Protein AF-A0A661MZ41-F1 (afdb_monomer_lite)

Structure (mmCIF, N/CA/C/O backbone):
data_AF-A0A661MZ41-F1
#
_entry.id   AF-A0A661MZ41-F1
#
loop_
_atom_site.group_PDB
_atom_site.id
_atom_site.type_symbol
_atom_site.label_atom_id
_atom_site.label_alt_id
_atom_site.label_comp_id
_atom_site.label_asym_id
_atom_site.label_entity_id
_atom_site.label_seq_id
_atom_site.pdbx_PDB_ins_code
_atom_site.Cartn_x
_atom_site.Cartn_y
_atom_site.Cartn_z
_atom_site.occupancy
_atom_site.B_iso_or_equiv
_atom_site.auth_seq_id
_atom_site.auth_comp_id
_atom_site.auth_asym_id
_atom_site.auth_atom_id
_atom_site.pdbx_PDB_model_num
ATOM 1 N N . MET A 1 1 ? -1.889 -1.817 10.487 1.00 92.62 1 MET A N 1
ATOM 2 C CA . MET A 1 1 ? -1.153 -3.042 10.879 1.00 92.62 1 MET A CA 1
ATOM 3 C C . MET A 1 1 ? 0.110 -2.736 11.683 1.00 92.62 1 MET A C 1
ATOM 5 O O . MET A 1 1 ? 0.164 -3.170 12.818 1.00 92.62 1 MET A O 1
ATOM 9 N N . ALA A 1 2 ? 1.084 -1.965 11.174 1.00 95.81 2 ALA A N 1
ATOM 10 C CA . ALA A 1 2 ? 2.335 -1.679 11.906 1.00 95.81 2 ALA A CA 1
ATOM 11 C C . ALA A 1 2 ? 2.117 -1.073 13.307 1.00 95.81 2 ALA A C 1
ATOM 13 O O . ALA A 1 2 ? 2.641 -1.594 14.283 1.00 95.81 2 ALA A O 1
ATOM 14 N N . ALA A 1 3 ? 1.269 -0.043 13.418 1.00 97.19 3 ALA A N 1
ATOM 15 C CA . ALA A 1 3 ? 0.919 0.554 14.711 1.00 97.19 3 ALA A CA 1
ATOM 16 C C . ALA A 1 3 ? 0.266 -0.452 15.677 1.00 97.19 3 ALA A C 1
ATOM 18 O O . ALA A 1 3 ? 0.559 -0.442 16.866 1.00 97.19 3 ALA A O 1
ATOM 19 N N . ALA A 1 4 ? -0.587 -1.341 15.159 1.00 98.00 4 ALA A N 1
ATOM 20 C CA . ALA A 1 4 ? -1.229 -2.378 15.959 1.00 98.00 4 ALA A CA 1
ATOM 21 C C . ALA A 1 4 ? -0.213 -3.413 16.463 1.00 98.00 4 ALA A C 1
ATOM 23 O O . ALA A 1 4 ? -0.225 -3.748 17.640 1.00 98.00 4 ALA A O 1
ATOM 24 N N . MET A 1 5 ? 0.691 -3.876 15.591 1.00 98.06 5 MET A N 1
ATOM 25 C CA . MET A 1 5 ? 1.778 -4.789 15.959 1.00 98.06 5 MET A CA 1
ATOM 26 C C . MET A 1 5 ? 2.638 -4.182 17.073 1.00 98.06 5 MET A C 1
ATOM 28 O O . MET A 1 5 ? 2.802 -4.806 18.112 1.00 98.06 5 MET A O 1
ATOM 32 N N . ALA A 1 6 ? 3.109 -2.944 16.892 1.00 97.62 6 ALA A N 1
ATOM 33 C CA . ALA A 1 6 ? 3.932 -2.262 17.889 1.00 97.62 6 ALA A CA 1
ATOM 34 C C . ALA A 1 6 ? 3.193 -2.051 19.224 1.00 97.62 6 ALA A C 1
ATOM 36 O O . ALA A 1 6 ? 3.781 -2.216 20.288 1.00 97.62 6 ALA A O 1
ATOM 37 N N . ALA A 1 7 ? 1.898 -1.714 19.188 1.00 98.31 7 ALA A N 1
ATOM 38 C CA . ALA A 1 7 ? 1.089 -1.565 20.397 1.00 98.31 7 ALA A CA 1
ATOM 39 C C . ALA A 1 7 ? 0.914 -2.899 21.144 1.00 98.31 7 ALA A C 1
ATOM 41 O O . ALA A 1 7 ? 1.069 -2.934 22.364 1.00 98.31 7 ALA A O 1
ATOM 42 N N . ALA A 1 8 ? 0.633 -3.987 20.423 1.00 98.56 8 ALA A N 1
ATOM 43 C CA . ALA A 1 8 ? 0.504 -5.320 21.006 1.00 98.56 8 ALA A CA 1
ATOM 44 C C . ALA A 1 8 ? 1.827 -5.808 21.613 1.00 98.56 8 ALA A C 1
ATOM 46 O O . ALA A 1 8 ? 1.840 -6.266 22.751 1.00 98.56 8 ALA A O 1
ATOM 47 N N . GLU A 1 9 ? 2.950 -5.632 20.912 1.00 98.38 9 GLU A N 1
ATOM 48 C CA . GLU A 1 9 ? 4.287 -5.972 21.426 1.00 98.38 9 GLU A CA 1
ATOM 49 C C . GLU A 1 9 ? 4.671 -5.149 22.665 1.00 98.38 9 GLU A C 1
ATOM 51 O O . GLU A 1 9 ? 5.414 -5.624 23.520 1.00 98.38 9 GLU A O 1
ATOM 56 N N . ALA A 1 10 ? 4.112 -3.945 22.809 1.00 98.44 10 ALA A N 1
ATOM 57 C CA . ALA A 1 10 ? 4.231 -3.123 24.010 1.00 98.44 10 ALA A CA 1
ATOM 58 C C . ALA A 1 10 ? 3.233 -3.502 25.131 1.00 98.44 10 ALA A C 1
ATOM 60 O O . ALA A 1 10 ? 3.123 -2.781 26.123 1.00 98.44 10 ALA A O 1
ATOM 61 N N . GLY A 1 11 ? 2.479 -4.597 24.986 1.00 98.25 11 GLY A N 1
ATOM 62 C CA . GLY A 1 11 ? 1.532 -5.097 25.990 1.00 98.25 11 GLY A CA 1
ATOM 63 C C . GLY A 1 11 ? 0.160 -4.415 25.981 1.00 98.25 11 GLY A C 1
ATOM 64 O O . GLY A 1 11 ? -0.624 -4.584 26.917 1.00 98.25 11 GLY A O 1
ATOM 65 N N . VAL A 1 12 ? -0.166 -3.633 24.948 1.00 98.31 12 VAL A N 1
ATOM 66 C CA . VAL A 1 12 ? -1.493 -3.021 24.807 1.00 98.31 12 VAL A CA 1
ATOM 67 C C . VAL A 1 12 ? -2.445 -4.018 24.150 1.00 98.31 12 VAL A C 1
ATOM 69 O O . VAL A 1 12 ? -2.217 -4.441 23.016 1.00 98.31 12 VAL A O 1
ATOM 72 N N . ARG A 1 13 ? -3.568 -4.335 24.810 1.00 98.38 13 ARG A N 1
ATOM 73 C CA . ARG A 1 13 ? -4.650 -5.120 24.190 1.00 98.38 13 ARG A CA 1
ATOM 74 C C . ARG A 1 13 ? -5.130 -4.414 22.921 1.00 98.38 13 ARG A C 1
ATOM 76 O O . ARG A 1 13 ? -5.652 -3.301 22.990 1.00 98.38 13 ARG A O 1
ATOM 83 N N . THR A 1 14 ? -4.944 -5.066 21.778 1.00 98.69 14 THR A N 1
ATOM 84 C CA . THR A 1 14 ? -5.068 -4.433 20.464 1.00 98.69 14 THR A CA 1
ATOM 85 C C . THR A 1 14 ? -5.979 -5.244 19.553 1.00 98.69 14 THR A C 1
ATOM 87 O O . THR A 1 14 ? -5.772 -6.440 19.377 1.00 98.69 14 THR A O 1
ATOM 90 N N . LEU A 1 15 ? -6.944 -4.568 18.928 1.00 98.75 15 LEU A N 1
ATOM 91 C CA . LEU A 1 15 ? -7.827 -5.119 17.901 1.00 98.75 15 LEU A CA 1
ATOM 92 C C . LEU A 1 15 ? -7.671 -4.311 16.607 1.00 98.75 15 LEU A C 1
ATOM 94 O O . LEU A 1 15 ? -7.741 -3.081 16.625 1.00 98.75 15 LEU A O 1
ATOM 98 N N . VAL A 1 16 ? -7.487 -4.998 15.482 1.00 98.75 16 VAL A N 1
ATOM 99 C CA . VAL A 1 16 ? -7.548 -4.413 14.136 1.00 98.75 16 VAL A CA 1
ATOM 100 C C . VAL A 1 16 ? -8.906 -4.720 13.521 1.00 98.75 16 VAL A C 1
ATOM 102 O O . VAL A 1 16 ? -9.304 -5.877 13.463 1.00 98.75 16 VAL A O 1
ATOM 105 N N . VAL A 1 17 ? -9.585 -3.698 13.008 1.00 98.62 17 VAL A N 1
ATOM 106 C CA . VAL A 1 17 ? -10.827 -3.842 12.236 1.00 98.62 17 VAL A CA 1
ATOM 107 C C . VAL A 1 17 ? -10.493 -3.655 10.759 1.00 98.62 17 VAL A C 1
ATOM 109 O O . VAL A 1 17 ? -9.962 -2.610 10.378 1.00 98.62 17 VAL A O 1
ATOM 112 N N . GLU A 1 18 ? -10.759 -4.668 9.939 1.00 98.44 18 GLU A N 1
ATOM 113 C CA . GLU A 1 18 ? -10.451 -4.674 8.509 1.00 98.44 18 GLU A CA 1
ATOM 114 C C . GLU A 1 18 ? -11.701 -4.997 7.691 1.00 98.44 18 GLU A C 1
ATOM 116 O O . GLU A 1 18 ? -12.314 -6.055 7.839 1.00 98.44 18 GLU A O 1
ATOM 121 N N . GLY A 1 19 ? -12.042 -4.093 6.772 1.00 97.12 19 GLY A N 1
ATOM 122 C CA . GLY A 1 19 ? -13.208 -4.249 5.911 1.00 97.12 19 GLY A CA 1
ATOM 123 C C . GLY A 1 19 ? -13.072 -5.400 4.922 1.00 97.12 19 GLY A C 1
ATOM 124 O O . GLY A 1 19 ? -14.080 -5.919 4.465 1.00 97.12 19 GLY A O 1
ATOM 125 N N . GLY A 1 20 ? -11.858 -5.795 4.554 1.00 97.31 20 GLY A N 1
ATOM 126 C CA . GLY A 1 20 ? -11.588 -6.883 3.627 1.00 97.31 20 GLY A CA 1
ATOM 127 C C . GLY A 1 20 ? -11.367 -8.254 4.248 1.00 97.31 20 GLY A C 1
ATOM 128 O O . GLY A 1 20 ? -11.372 -8.444 5.461 1.00 97.31 20 GLY A O 1
ATOM 129 N N . GLU A 1 21 ? -11.158 -9.219 3.359 1.00 97.00 21 GLU A N 1
ATOM 130 C CA . GLU A 1 21 ? -10.976 -10.626 3.699 1.00 97.00 21 GLU A CA 1
ATOM 131 C C . GLU A 1 21 ? -9.571 -10.918 4.248 1.00 97.00 21 GLU A C 1
ATOM 133 O O . GLU A 1 21 ? -8.589 -10.237 3.930 1.00 97.00 21 GLU A O 1
ATOM 138 N N . TYR A 1 22 ? -9.471 -11.978 5.049 1.00 97.25 22 TYR A N 1
ATOM 139 C CA . TYR A 1 22 ? -8.210 -12.644 5.352 1.00 97.25 22 TYR A CA 1
ATOM 140 C C . TYR A 1 22 ? -7.878 -13.589 4.189 1.00 97.25 22 TYR A C 1
ATOM 142 O O . TYR A 1 22 ? -8.531 -14.616 4.028 1.00 97.25 22 TYR A O 1
ATOM 150 N N . LEU A 1 23 ? -6.895 -13.228 3.361 1.00 96.75 23 LEU A N 1
ATOM 151 C CA . LEU A 1 23 ? -6.514 -13.994 2.169 1.00 96.75 23 LEU A CA 1
ATOM 152 C C . LEU A 1 23 ? -5.080 -14.501 2.301 1.00 96.75 23 LEU A C 1
ATOM 154 O O . LEU A 1 23 ? -4.144 -13.727 2.507 1.00 96.75 23 LEU A O 1
ATOM 158 N N . THR A 1 24 ? -4.908 -15.807 2.144 1.00 96.56 24 THR A N 1
ATOM 159 C CA . THR A 1 24 ? -3.612 -16.485 2.149 1.00 96.56 24 THR A CA 1
ATOM 160 C C . THR A 1 24 ? -3.086 -16.668 0.723 1.00 96.56 24 THR A C 1
ATOM 162 O O . THR A 1 24 ? -3.841 -16.541 -0.243 1.00 96.56 24 THR A O 1
ATOM 165 N N . PRO A 1 25 ? -1.806 -17.042 0.539 1.00 95.88 25 PRO A N 1
ATOM 166 C CA . PRO A 1 25 ? -1.271 -17.347 -0.789 1.00 95.88 25 PRO A CA 1
ATOM 167 C C . PRO A 1 25 ? -2.073 -18.405 -1.570 1.00 95.88 25 PRO A C 1
ATOM 169 O O . PRO A 1 25 ? -2.114 -18.352 -2.797 1.00 95.88 25 PRO A O 1
ATOM 172 N N . LYS A 1 26 ? -2.752 -19.338 -0.884 1.00 96.62 26 LYS A N 1
ATOM 173 C CA . LYS A 1 26 ? -3.581 -20.373 -1.527 1.00 96.62 26 LYS A CA 1
ATOM 174 C C . LYS A 1 26 ? -4.807 -19.787 -2.230 1.00 96.62 26 LYS A C 1
ATOM 176 O O . LYS A 1 26 ? -5.212 -20.325 -3.261 1.00 96.62 26 LYS A O 1
ATOM 181 N N . ASP A 1 27 ? -5.328 -18.679 -1.706 1.00 96.31 27 ASP A N 1
ATOM 182 C CA . ASP A 1 27 ? -6.514 -17.979 -2.207 1.00 96.31 27 ASP A CA 1
ATOM 183 C C . ASP A 1 27 ? -6.205 -17.089 -3.419 1.00 96.31 27 ASP A C 1
ATOM 185 O O . ASP A 1 27 ? -7.116 -16.696 -4.146 1.00 96.31 27 ASP A O 1
ATOM 189 N N . MET A 1 28 ? -4.923 -16.786 -3.655 1.00 96.06 28 MET A N 1
ATOM 190 C CA . MET A 1 28 ? -4.468 -15.991 -4.794 1.00 96.06 28 MET A CA 1
ATOM 191 C C . MET A 1 28 ? -4.479 -16.871 -6.049 1.00 96.06 28 MET A C 1
ATOM 193 O O . MET A 1 28 ? -3.589 -17.706 -6.247 1.00 96.06 28 MET A O 1
ATOM 197 N N . SER A 1 29 ? -5.506 -16.718 -6.883 1.00 95.50 29 SER A N 1
ATOM 198 C CA . SER A 1 29 ? -5.733 -17.571 -8.059 1.00 95.50 29 SER A CA 1
ATOM 199 C C . SER A 1 29 ? -4.986 -17.126 -9.314 1.00 95.50 29 SER A C 1
ATOM 201 O O . SER A 1 29 ? -4.991 -17.857 -10.299 1.00 95.50 29 SER A O 1
ATOM 203 N N . GLN A 1 30 ? -4.352 -15.947 -9.280 1.00 93.19 30 GLN A N 1
ATOM 204 C CA . GLN A 1 30 ? -3.754 -15.289 -10.449 1.00 93.19 30 GLN A CA 1
ATOM 205 C C . GLN A 1 30 ? -4.759 -14.990 -11.578 1.00 93.19 30 GLN A C 1
ATOM 207 O O . GLN A 1 30 ? -4.349 -14.807 -12.715 1.00 93.19 30 GLN A O 1
ATOM 212 N N . ARG A 1 31 ? -6.060 -14.924 -11.261 1.00 93.38 31 ARG A N 1
ATOM 213 C CA . ARG A 1 31 ? -7.133 -14.548 -12.191 1.00 93.38 31 ARG A CA 1
ATOM 214 C C . ARG A 1 31 ? -7.706 -13.185 -11.819 1.00 93.38 31 ARG A C 1
ATOM 216 O O . ARG A 1 31 ? -8.302 -13.041 -10.749 1.00 93.38 31 ARG A O 1
ATOM 223 N N . GLU A 1 32 ? -7.511 -12.189 -12.672 1.00 93.00 32 GLU A N 1
ATOM 224 C CA . GLU A 1 32 ? -7.920 -10.795 -12.475 1.00 93.00 32 GLU A CA 1
ATOM 225 C C . GLU A 1 32 ? -9.395 -10.656 -12.068 1.00 93.00 32 GLU A C 1
ATOM 227 O O . GLU A 1 32 ? -9.715 -10.020 -11.064 1.00 93.00 32 GLU A O 1
ATOM 232 N N . GLU A 1 33 ? -10.294 -11.321 -12.787 1.00 93.00 33 GLU A N 1
ATOM 233 C CA . GLU A 1 33 ? -11.741 -11.320 -12.573 1.00 93.00 33 GLU A CA 1
ATOM 234 C C . GLU A 1 33 ? -12.161 -11.918 -11.223 1.00 93.00 33 GLU A C 1
ATOM 236 O O . GLU A 1 33 ? -13.226 -11.595 -10.701 1.00 93.00 33 GLU A O 1
ATOM 241 N N . GLN A 1 34 ? -11.323 -12.769 -10.628 1.00 94.38 34 GLN A N 1
ATOM 242 C CA . GLN A 1 34 ? -11.561 -13.326 -9.295 1.00 94.38 34 GLN A CA 1
ATOM 243 C C . GLN A 1 34 ? -10.914 -12.485 -8.197 1.00 94.38 34 GLN A C 1
ATOM 245 O O . GLN A 1 34 ? -11.447 -12.387 -7.089 1.00 94.38 34 GLN A O 1
ATOM 250 N N . MET A 1 35 ? -9.745 -11.911 -8.483 1.00 95.62 35 MET A N 1
ATOM 251 C CA . MET A 1 35 ? -8.902 -11.279 -7.477 1.00 95.62 35 MET A CA 1
ATOM 252 C C . MET A 1 35 ? -9.172 -9.786 -7.317 1.00 95.62 35 MET A C 1
ATOM 254 O O . MET A 1 35 ? -9.115 -9.303 -6.187 1.00 95.62 35 MET A O 1
ATOM 258 N N . PHE A 1 36 ? -9.525 -9.052 -8.377 1.00 94.69 36 PHE A N 1
ATOM 259 C CA . PHE A 1 36 ? -9.866 -7.632 -8.255 1.00 94.69 36 PHE A CA 1
ATOM 260 C C . PHE A 1 36 ? -11.050 -7.383 -7.309 1.00 94.69 36 PHE A C 1
ATOM 262 O O . PHE A 1 36 ? -10.888 -6.561 -6.403 1.00 94.69 36 PHE A O 1
ATOM 269 N N . PRO A 1 37 ? -12.184 -8.117 -7.386 1.00 94.12 37 PRO A N 1
ATOM 270 C CA . PRO A 1 37 ? -13.288 -7.943 -6.437 1.00 94.12 37 PRO A CA 1
ATOM 271 C C . PRO A 1 37 ? -12.902 -8.197 -4.975 1.00 94.12 37 PRO A C 1
ATOM 273 O O . PRO A 1 37 ? -13.508 -7.618 -4.072 1.00 94.12 37 PRO A O 1
ATOM 276 N N . LYS A 1 38 ? -11.907 -9.062 -4.735 1.00 95.88 38 LYS A N 1
ATOM 277 C CA . LYS A 1 38 ? -11.429 -9.430 -3.395 1.00 95.88 38 LYS A CA 1
ATOM 278 C C . LYS A 1 38 ? -10.421 -8.428 -2.835 1.00 95.88 38 LYS A C 1
ATOM 280 O O . LYS A 1 38 ? -10.541 -8.037 -1.676 1.00 95.88 38 LYS A O 1
ATOM 285 N N . LEU A 1 39 ? -9.445 -8.028 -3.655 1.00 96.12 39 LEU A N 1
ATOM 286 C CA . LEU A 1 39 ? -8.261 -7.272 -3.239 1.00 96.12 39 LEU A CA 1
ATOM 287 C C . LEU A 1 39 ? -8.397 -5.761 -3.372 1.00 96.12 39 LEU A C 1
ATOM 289 O O . LEU A 1 39 ? -7.622 -5.052 -2.734 1.00 96.12 39 LEU A O 1
ATOM 293 N N . LEU A 1 40 ? -9.314 -5.258 -4.199 1.00 95.56 40 LEU A N 1
ATOM 294 C CA . LEU A 1 40 ? -9.448 -3.831 -4.480 1.00 95.56 40 LEU A CA 1
ATOM 295 C C . LEU A 1 40 ? -10.778 -3.284 -3.959 1.00 95.56 40 LEU A C 1
ATOM 297 O O . LEU A 1 40 ? -11.818 -3.943 -4.014 1.00 95.56 40 LEU A O 1
ATOM 301 N N . GLN A 1 41 ? -10.750 -2.042 -3.476 1.00 94.56 41 GLN A N 1
ATOM 302 C CA . GLN A 1 41 ? -11.969 -1.283 -3.208 1.00 94.56 41 GLN A CA 1
ATOM 303 C C . GLN A 1 41 ? -12.787 -1.151 -4.495 1.00 94.56 41 GLN A C 1
ATOM 305 O O . GLN A 1 41 ? -12.231 -0.901 -5.567 1.00 94.56 41 GLN A O 1
ATOM 310 N N . ASP A 1 42 ? -14.101 -1.351 -4.380 1.00 93.19 42 ASP A N 1
ATOM 311 C CA . ASP A 1 42 ? -15.055 -1.341 -5.498 1.00 93.19 42 ASP A CA 1
ATOM 312 C C . ASP A 1 42 ? -14.634 -2.264 -6.661 1.00 93.19 42 ASP A C 1
ATOM 314 O O . ASP A 1 42 ? -14.875 -1.976 -7.826 1.00 93.19 42 ASP A O 1
ATOM 318 N N . GLY A 1 43 ? -13.914 -3.353 -6.366 1.00 92.69 43 GLY A N 1
ATOM 319 C CA . GLY A 1 43 ? -13.398 -4.267 -7.389 1.00 92.69 43 GLY A CA 1
ATOM 320 C C . GLY A 1 43 ? -12.441 -3.621 -8.396 1.00 92.69 43 GLY A C 1
ATOM 321 O O . GLY A 1 43 ? -12.284 -4.136 -9.498 1.00 92.69 43 GLY A O 1
ATOM 322 N N . GLY A 1 44 ? -11.814 -2.494 -8.041 1.00 92.19 44 GLY A N 1
ATOM 323 C CA . GLY A 1 44 ? -10.912 -1.744 -8.920 1.00 92.19 44 GLY A CA 1
ATOM 324 C C . GLY A 1 44 ? -11.598 -0.672 -9.773 1.00 92.19 44 GLY A C 1
ATOM 325 O O . GLY A 1 44 ? -10.935 -0.042 -10.599 1.00 92.19 44 GLY A O 1
ATOM 326 N N . SER A 1 45 ? -12.898 -0.423 -9.574 1.00 92.75 45 SER A N 1
ATOM 327 C CA . SER A 1 45 ? -13.650 0.598 -10.317 1.00 92.75 45 SER A CA 1
ATOM 328 C C . SER A 1 45 ? -13.682 1.972 -9.642 1.00 92.75 45 SER A C 1
ATOM 330 O O . SER A 1 45 ? -14.364 2.871 -10.129 1.00 92.75 45 SER A O 1
ATOM 332 N N . ARG A 1 46 ? -12.988 2.155 -8.514 1.00 93.44 46 ARG A N 1
ATOM 333 C CA . ARG A 1 46 ? -12.987 3.426 -7.784 1.00 93.44 46 ARG A CA 1
ATOM 334 C C . ARG A 1 46 ? -12.302 4.529 -8.589 1.00 93.44 46 ARG A C 1
ATOM 336 O O . ARG A 1 46 ? -11.172 4.357 -9.048 1.00 93.44 46 ARG A O 1
ATOM 343 N N . THR A 1 47 ? -12.945 5.689 -8.689 1.00 94.94 47 THR A N 1
ATOM 344 C CA . THR A 1 47 ? -12.419 6.862 -9.402 1.00 94.94 47 THR A CA 1
ATOM 345 C C . THR A 1 47 ? -12.640 8.160 -8.624 1.00 94.94 47 THR A C 1
ATOM 347 O O . THR A 1 47 ? -13.357 8.185 -7.623 1.00 94.94 47 THR A O 1
ATOM 350 N N . SER A 1 48 ? -12.052 9.257 -9.107 1.00 93.56 48 SER A N 1
ATOM 351 C CA . SER A 1 48 ? -12.539 10.611 -8.829 1.00 93.56 48 SER A CA 1
ATOM 352 C C . SER A 1 48 ? -13.989 10.786 -9.311 1.00 93.56 48 SER A C 1
ATOM 354 O O . SER A 1 48 ? -14.483 10.001 -10.126 1.00 93.56 48 SER A O 1
ATOM 356 N N . ALA A 1 49 ? -14.684 11.807 -8.799 1.00 92.81 49 ALA A N 1
ATOM 357 C CA . ALA A 1 49 ? -16.098 12.053 -9.108 1.00 92.81 49 ALA A CA 1
ATOM 358 C C . ALA A 1 49 ? -16.354 12.299 -10.609 1.00 92.81 49 ALA A C 1
ATOM 360 O O . ALA A 1 49 ? -17.344 11.823 -11.156 1.00 92.81 49 ALA A O 1
ATOM 361 N N . ASP A 1 50 ? -15.425 12.980 -11.279 1.00 95.50 50 ASP A N 1
ATOM 362 C CA . ASP A 1 50 ? -15.412 13.227 -12.728 1.00 95.50 50 ASP A CA 1
ATOM 363 C C . ASP A 1 50 ? -14.863 12.047 -13.553 1.00 95.50 50 ASP A C 1
ATOM 365 O O . ASP A 1 50 ? -14.809 12.118 -14.778 1.00 95.50 50 ASP A O 1
ATOM 369 N N . ARG A 1 51 ? -14.458 10.955 -12.889 1.00 93.62 51 ARG A N 1
ATOM 370 C CA . ARG A 1 51 ? -13.825 9.760 -13.471 1.00 93.62 51 ARG A CA 1
ATOM 371 C C . ARG A 1 51 ? -12.477 10.005 -14.159 1.00 93.62 51 ARG A C 1
ATOM 373 O O . ARG A 1 51 ? -11.970 9.092 -14.805 1.00 93.62 51 ARG A O 1
ATOM 380 N N . ALA A 1 52 ? -11.867 11.177 -13.983 1.00 93.25 52 ALA A N 1
ATOM 381 C CA . ALA A 1 52 ? -10.581 11.510 -14.591 1.00 93.25 52 ALA A CA 1
ATOM 382 C C . ALA A 1 52 ? -9.422 10.650 -14.060 1.00 93.25 52 ALA A C 1
ATOM 384 O O . ALA A 1 52 ? -8.468 10.378 -14.786 1.00 93.25 52 ALA A O 1
ATOM 385 N N . VAL A 1 53 ? -9.492 10.205 -12.800 1.00 93.44 53 VAL A N 1
ATOM 386 C CA . VAL A 1 53 ? -8.427 9.414 -12.171 1.00 93.44 53 VAL A CA 1
ATOM 387 C C . VAL A 1 53 ? -8.991 8.159 -11.517 1.00 93.44 53 VAL A C 1
ATOM 389 O O . VAL A 1 53 ? -9.883 8.233 -10.672 1.00 93.44 53 VAL A O 1
ATOM 392 N N . LYS A 1 54 ? -8.425 6.996 -11.857 1.00 92.06 54 LYS A N 1
ATOM 393 C CA . LYS A 1 54 ? -8.683 5.727 -11.162 1.00 92.06 54 LYS A CA 1
ATOM 394 C C . LYS A 1 54 ? -7.855 5.641 -9.878 1.00 92.06 54 LYS A C 1
ATOM 396 O O . LYS A 1 54 ? -6.660 5.928 -9.876 1.00 92.06 54 LYS A O 1
ATOM 401 N N . ILE A 1 55 ? -8.481 5.209 -8.787 1.00 92.81 55 ILE A N 1
ATOM 402 C CA . ILE A 1 55 ? -7.885 5.172 -7.451 1.00 92.81 55 ILE A CA 1
ATOM 403 C C . ILE A 1 55 ? -7.735 3.715 -7.001 1.00 92.81 55 ILE A C 1
ATOM 405 O O . ILE A 1 55 ? -8.680 3.084 -6.532 1.00 92.81 55 ILE A O 1
ATOM 409 N N . HIS A 1 56 ? -6.521 3.177 -7.126 1.00 91.81 56 HIS A N 1
ATOM 410 C CA . HIS A 1 56 ? -6.206 1.808 -6.717 1.00 91.81 56 HIS A CA 1
ATOM 411 C C . HIS A 1 56 ? -5.992 1.735 -5.201 1.00 91.81 56 HIS A C 1
ATOM 413 O O . HIS A 1 56 ? -4.982 2.205 -4.674 1.00 91.81 56 HIS A O 1
ATOM 419 N N . GLN A 1 57 ? -6.947 1.140 -4.487 1.00 95.19 57 GLN A N 1
ATOM 420 C CA . GLN A 1 57 ? -6.868 0.946 -3.039 1.00 95.19 57 GLN A CA 1
ATOM 421 C C . GLN A 1 57 ? -7.104 -0.510 -2.691 1.00 95.19 57 GLN A C 1
ATOM 423 O O . GLN A 1 57 ? -8.092 -1.093 -3.130 1.00 95.19 57 GLN A O 1
ATOM 428 N N . GLY A 1 58 ? -6.233 -1.064 -1.854 1.00 96.00 58 GLY A N 1
ATOM 429 C CA . GLY A 1 58 ? -6.388 -2.421 -1.370 1.00 96.00 58 GLY A CA 1
ATOM 430 C C . GLY A 1 58 ? -7.503 -2.551 -0.339 1.00 96.00 58 GLY A C 1
ATOM 431 O O . GLY A 1 58 ? -7.754 -1.643 0.458 1.00 96.00 58 GLY A O 1
ATOM 432 N N . ARG A 1 59 ? -8.122 -3.724 -0.329 1.00 95.56 59 ARG A N 1
ATOM 433 C CA . ARG A 1 59 ? -9.099 -4.188 0.650 1.00 95.56 59 ARG A CA 1
ATOM 434 C C . ARG A 1 59 ? -8.703 -5.606 1.054 1.00 95.56 59 ARG A C 1
ATOM 436 O O . ARG A 1 59 ? -8.564 -6.470 0.198 1.00 95.56 59 ARG A O 1
ATOM 443 N N . GLY A 1 60 ? -8.492 -5.843 2.343 1.00 96.94 60 GLY A N 1
ATOM 444 C CA . GLY A 1 60 ? -8.030 -7.137 2.845 1.00 96.94 60 GLY A CA 1
ATOM 445 C C . GLY A 1 60 ? -7.051 -6.975 3.990 1.00 96.94 60 GLY A C 1
ATOM 446 O O . GLY A 1 60 ? -6.424 -5.926 4.140 1.00 96.94 60 GLY A O 1
ATOM 447 N N . VAL A 1 61 ? -6.869 -8.025 4.786 1.00 98.25 61 VAL A N 1
ATOM 448 C CA . VAL A 1 61 ? -5.881 -8.018 5.870 1.00 98.25 61 VAL A CA 1
ATOM 449 C C . VAL A 1 61 ? -4.494 -7.834 5.249 1.00 98.25 61 VAL A C 1
ATOM 451 O O . VAL A 1 61 ? -3.971 -8.736 4.612 1.00 98.25 61 VAL A O 1
ATOM 454 N N . GLY A 1 62 ? -3.916 -6.637 5.392 1.00 96.62 62 GLY A N 1
ATOM 455 C CA . GLY A 1 62 ? -2.677 -6.219 4.716 1.00 96.62 62 GLY A CA 1
ATOM 456 C C . GLY A 1 62 ? -2.834 -5.019 3.766 1.00 96.62 62 GLY A C 1
ATOM 457 O O . GLY A 1 62 ? -1.830 -4.404 3.393 1.00 96.62 62 GLY A O 1
ATOM 458 N N . GLY A 1 63 ? -4.063 -4.639 3.416 1.00 97.38 63 GLY A N 1
ATOM 459 C CA . GLY A 1 63 ? -4.398 -3.474 2.595 1.00 97.38 63 GLY A CA 1
ATOM 460 C C . GLY A 1 63 ? -3.739 -3.497 1.214 1.00 97.38 63 GLY A C 1
ATOM 461 O O . GLY A 1 63 ? -3.504 -4.557 0.633 1.00 97.38 63 GLY A O 1
ATOM 462 N N . SER A 1 64 ? -3.367 -2.320 0.697 1.00 97.00 64 SER A N 1
ATOM 463 C CA . SER A 1 64 ? -2.737 -2.188 -0.630 1.00 97.00 64 SER A CA 1
ATOM 464 C C . SER A 1 64 ? -1.418 -2.950 -0.775 1.00 97.00 64 SER A C 1
ATOM 466 O O . SER A 1 64 ? -0.973 -3.229 -1.886 1.00 97.00 64 SER A O 1
ATOM 468 N N . THR A 1 65 ? -0.786 -3.352 0.332 1.00 97.19 65 THR A N 1
ATOM 469 C CA . THR A 1 65 ? 0.421 -4.181 0.254 1.00 97.19 65 THR A CA 1
ATOM 470 C C . THR A 1 65 ? 0.135 -5.583 -0.276 1.00 97.19 65 THR A C 1
ATOM 472 O O . THR A 1 65 ? 1.064 -6.221 -0.743 1.00 97.19 65 THR A O 1
ATOM 475 N N . LEU A 1 66 ? -1.112 -6.066 -0.287 1.00 96.94 66 LEU A N 1
ATOM 476 C CA . LEU A 1 66 ? -1.448 -7.348 -0.917 1.00 96.94 66 LEU A CA 1
ATOM 477 C C . LEU A 1 66 ? -1.241 -7.295 -2.438 1.00 96.94 66 LEU A C 1
ATOM 479 O O . LEU A 1 66 ? -0.633 -8.205 -2.996 1.00 96.94 66 LEU A O 1
ATOM 483 N N . HIS A 1 67 ? -1.613 -6.183 -3.080 1.00 95.12 67 HIS A N 1
ATOM 484 C CA . HIS A 1 67 ? -1.623 -6.037 -4.541 1.00 95.12 67 HIS A CA 1
ATOM 485 C C . HIS A 1 67 ? -0.569 -5.064 -5.107 1.00 95.12 67 HIS A C 1
ATOM 487 O O . HIS A 1 67 ? -0.457 -4.916 -6.311 1.00 95.12 67 HIS A O 1
ATOM 493 N N . ASN A 1 68 ? 0.222 -4.349 -4.299 1.00 95.12 68 ASN A N 1
ATOM 494 C CA . ASN A 1 68 ? 1.264 -3.488 -4.886 1.00 95.12 68 ASN A CA 1
ATOM 495 C C . ASN A 1 68 ? 2.350 -4.296 -5.650 1.00 95.12 68 ASN A C 1
ATOM 497 O O . ASN A 1 68 ? 2.433 -5.523 -5.581 1.00 95.12 68 ASN A O 1
ATOM 501 N N . ILE A 1 69 ? 3.259 -3.610 -6.326 1.00 94.31 69 ILE A N 1
ATOM 502 C CA . ILE A 1 69 ? 4.317 -4.241 -7.133 1.00 94.31 69 ILE A CA 1
ATOM 503 C C . ILE A 1 69 ? 5.670 -4.379 -6.418 1.00 94.31 69 ILE A C 1
ATOM 505 O O . ILE A 1 69 ? 6.655 -4.749 -7.041 1.00 94.31 69 ILE A O 1
ATOM 509 N N . ASN A 1 70 ? 5.691 -4.261 -5.082 1.00 95.75 70 ASN A N 1
ATOM 510 C CA . ASN A 1 70 ? 6.861 -4.448 -4.199 1.00 95.75 70 ASN A CA 1
ATOM 511 C C . ASN A 1 70 ? 7.981 -3.402 -4.350 1.00 95.75 70 ASN A C 1
ATOM 513 O O . ASN A 1 70 ? 9.051 -3.603 -3.781 1.00 95.75 70 ASN A O 1
ATOM 517 N N . LEU A 1 71 ? 7.762 -2.314 -5.091 1.00 95.50 71 LEU A N 1
ATOM 518 C CA . LEU A 1 71 ? 8.724 -1.217 -5.197 1.00 95.50 71 LEU A CA 1
ATOM 519 C C . LEU A 1 71 ? 8.936 -0.555 -3.834 1.00 95.50 71 LEU A C 1
ATOM 521 O O . LEU A 1 71 ? 7.971 -0.127 -3.198 1.00 95.50 71 LEU A O 1
ATOM 525 N N . ILE A 1 72 ? 10.195 -0.470 -3.395 1.00 96.94 72 ILE A N 1
ATOM 526 C CA . ILE A 1 72 ? 10.596 0.236 -2.178 1.00 96.94 72 ILE A CA 1
ATOM 527 C C . ILE A 1 72 ? 11.576 1.348 -2.541 1.00 96.94 72 ILE A C 1
ATOM 529 O O . ILE A 1 72 ? 12.666 1.098 -3.051 1.00 96.94 72 ILE A O 1
ATOM 533 N N . LYS A 1 73 ? 11.187 2.589 -2.242 1.00 94.00 73 LYS A N 1
ATOM 534 C CA . LYS A 1 73 ? 12.008 3.782 -2.449 1.00 94.00 73 LYS A CA 1
ATOM 535 C C . LYS A 1 73 ? 11.919 4.674 -1.219 1.00 94.00 73 LYS A C 1
ATOM 537 O O . LYS A 1 73 ? 10.827 4.916 -0.703 1.00 94.00 73 LYS A O 1
ATOM 542 N N . ARG A 1 74 ? 13.067 5.165 -0.749 1.00 95.31 74 ARG A N 1
ATOM 543 C CA . ARG A 1 74 ? 13.114 6.180 0.310 1.00 95.31 74 ARG A CA 1
ATOM 544 C C . ARG A 1 74 ? 12.584 7.508 -0.231 1.00 95.31 74 ARG A C 1
ATOM 546 O O . ARG A 1 74 ? 12.789 7.827 -1.401 1.00 95.31 74 ARG A O 1
ATOM 553 N N . ILE A 1 75 ? 11.945 8.301 0.626 1.00 93.44 75 ILE A N 1
ATOM 554 C CA . ILE A 1 75 ? 11.567 9.678 0.288 1.00 93.44 75 ILE A CA 1
ATOM 555 C C . ILE A 1 75 ? 12.854 10.478 0.015 1.00 93.44 75 ILE A C 1
ATOM 557 O O . ILE A 1 75 ? 13.726 10.524 0.895 1.00 93.44 75 ILE A O 1
ATOM 561 N N . PRO A 1 76 ? 12.977 11.121 -1.160 1.00 92.44 76 PRO A N 1
ATOM 562 C CA . PRO A 1 76 ? 14.120 11.958 -1.508 1.00 92.44 76 PRO A CA 1
ATOM 563 C C . PRO A 1 76 ? 14.401 13.049 -0.471 1.00 92.44 76 PRO A C 1
ATOM 565 O O . PRO A 1 76 ? 13.488 13.590 0.156 1.00 92.44 76 PRO A O 1
ATOM 568 N N . GLU A 1 77 ? 15.677 13.383 -0.285 1.00 92.38 77 GLU A N 1
ATOM 569 C CA . GLU A 1 77 ? 16.112 14.343 0.733 1.00 92.38 77 GLU A CA 1
ATOM 570 C C . GLU A 1 77 ? 15.472 15.723 0.571 1.00 92.38 77 GLU A C 1
ATOM 572 O O . GLU A 1 77 ? 14.955 16.249 1.554 1.00 92.38 77 GLU A O 1
ATOM 577 N N . ALA A 1 78 ? 15.415 16.256 -0.654 1.00 92.12 78 ALA A N 1
ATOM 578 C CA . ALA A 1 78 ? 14.802 17.555 -0.934 1.00 92.12 78 ALA A CA 1
ATOM 579 C C . ALA A 1 78 ? 13.359 17.650 -0.398 1.00 92.12 78 ALA A C 1
ATOM 581 O O . ALA A 1 78 ? 13.001 18.623 0.266 1.00 92.12 78 ALA A O 1
ATOM 582 N N . ILE A 1 79 ? 12.566 16.583 -0.564 1.00 91.50 79 ILE A N 1
ATOM 583 C CA . ILE A 1 79 ? 11.192 16.505 -0.045 1.00 91.50 79 ILE A CA 1
ATOM 584 C C . ILE A 1 79 ? 11.183 16.469 1.490 1.00 91.50 79 ILE A C 1
ATOM 586 O O . ILE A 1 79 ? 10.373 17.145 2.125 1.00 91.50 79 ILE A O 1
ATOM 590 N N . ARG A 1 80 ? 12.089 15.709 2.123 1.00 92.31 80 ARG A N 1
ATOM 591 C CA . ARG A 1 80 ? 12.178 15.652 3.597 1.00 92.31 80 ARG A CA 1
ATOM 592 C C . ARG A 1 80 ? 12.578 16.999 4.200 1.00 92.31 80 ARG A C 1
ATOM 594 O O . ARG A 1 80 ? 12.029 17.387 5.234 1.00 92.31 80 ARG A O 1
ATOM 601 N N . VAL A 1 81 ? 13.500 17.717 3.560 1.00 91.00 81 VAL A N 1
ATOM 602 C CA . VAL A 1 81 ? 13.902 19.075 3.958 1.00 91.00 81 VAL A CA 1
ATOM 603 C C . VAL A 1 81 ? 12.718 20.034 3.827 1.00 91.00 81 VAL A C 1
ATOM 605 O O . VAL A 1 81 ? 12.403 20.759 4.774 1.00 91.00 81 VAL A O 1
ATOM 608 N N . GLU A 1 82 ? 11.995 19.983 2.706 1.00 90.31 82 GLU A N 1
ATOM 609 C CA . GLU A 1 82 ? 10.793 20.793 2.497 1.00 90.31 82 GLU A CA 1
ATOM 610 C C . GLU A 1 82 ? 9.732 20.522 3.573 1.00 90.31 82 GLU A C 1
ATOM 612 O O . GLU A 1 82 ? 9.206 21.462 4.174 1.00 90.31 82 GLU A O 1
ATOM 617 N N . TRP A 1 83 ? 9.426 19.255 3.867 1.00 91.38 83 TRP A N 1
ATOM 618 C CA . TRP A 1 83 ? 8.432 18.892 4.881 1.00 91.38 83 TRP A CA 1
ATOM 619 C C . TRP A 1 83 ? 8.861 19.277 6.296 1.00 91.38 83 TRP A C 1
ATOM 621 O O . TRP A 1 83 ? 8.025 19.702 7.091 1.00 91.38 83 TRP A O 1
ATOM 631 N N . THR A 1 84 ? 10.153 19.195 6.612 1.00 92.06 84 THR A N 1
ATOM 632 C CA . THR A 1 84 ? 10.682 19.685 7.895 1.00 92.06 84 THR A CA 1
ATOM 633 C C . THR A 1 84 ? 10.340 21.162 8.094 1.00 92.06 84 THR A C 1
ATOM 635 O O . THR A 1 84 ? 9.854 21.540 9.159 1.00 92.06 84 THR A O 1
ATOM 638 N N . ARG A 1 85 ? 10.505 21.978 7.045 1.00 89.62 85 ARG A N 1
ATOM 639 C CA . ARG A 1 85 ? 10.211 23.418 7.067 1.00 89.62 85 ARG A CA 1
ATOM 640 C C . ARG A 1 85 ? 8.713 23.735 7.034 1.00 89.62 85 ARG A C 1
ATOM 642 O O . ARG A 1 85 ? 8.277 24.668 7.695 1.00 89.62 85 ARG A O 1
ATOM 649 N N . THR A 1 86 ? 7.932 23.002 6.240 1.00 90.38 86 THR A N 1
ATOM 650 C CA . THR A 1 86 ? 6.542 23.373 5.898 1.00 90.38 86 THR A CA 1
ATOM 651 C C . THR A 1 86 ? 5.470 22.606 6.667 1.00 90.38 86 THR A C 1
ATOM 653 O O . THR A 1 86 ? 4.329 23.055 6.721 1.00 90.38 86 THR A O 1
ATOM 656 N N . ARG A 1 87 ? 5.805 21.453 7.259 1.00 88.31 87 ARG A N 1
ATOM 657 C CA . ARG A 1 87 ? 4.853 20.540 7.922 1.00 88.31 87 ARG A CA 1
ATOM 658 C C . ARG A 1 87 ? 5.163 20.304 9.403 1.00 88.31 87 ARG A C 1
ATOM 660 O O . ARG A 1 87 ? 4.585 19.407 10.006 1.00 88.31 87 ARG A O 1
ATOM 667 N N . GLY A 1 88 ? 6.086 21.069 9.990 1.00 87.50 88 GLY A N 1
ATOM 668 C CA . GLY A 1 88 ? 6.431 20.945 11.412 1.00 87.50 88 GLY A CA 1
ATOM 669 C C . GLY A 1 88 ? 7.123 19.625 11.779 1.00 87.50 88 GLY A C 1
ATOM 670 O O . GLY A 1 88 ? 7.033 19.170 12.919 1.00 87.50 88 GLY A O 1
ATOM 671 N N . LEU A 1 89 ? 7.826 18.993 10.831 1.00 91.81 89 LEU A N 1
ATOM 672 C CA . LEU A 1 89 ? 8.517 17.714 11.050 1.00 91.81 89 LEU A CA 1
ATOM 673 C C . LEU A 1 89 ? 9.932 17.871 11.637 1.00 91.81 89 LEU A C 1
ATOM 675 O O . LEU A 1 89 ? 10.764 16.984 11.479 1.00 91.81 89 LEU A O 1
ATOM 679 N N . SER A 1 90 ? 10.220 18.967 12.347 1.00 89.56 90 SER A N 1
ATOM 680 C CA . SER A 1 90 ? 11.525 19.211 12.993 1.00 89.56 90 SER A CA 1
ATOM 681 C C . SER A 1 90 ? 11.913 18.147 14.027 1.00 89.56 90 SER A C 1
ATOM 683 O O . SER A 1 90 ? 13.095 17.920 14.268 1.00 89.56 90 SER A O 1
ATOM 685 N N . HIS A 1 91 ? 10.930 17.443 14.588 1.00 90.50 91 HIS A N 1
ATOM 686 C CA . HIS A 1 91 ? 11.120 16.301 15.485 1.00 90.50 91 HIS A CA 1
ATOM 687 C C . HIS A 1 91 ? 11.583 15.013 14.769 1.00 90.50 91 HIS A C 1
ATOM 689 O O . HIS A 1 91 ? 11.904 14.025 15.430 1.00 90.50 91 HIS A O 1
ATOM 695 N N . LEU A 1 92 ? 11.637 15.006 13.431 1.00 92.44 92 LEU A N 1
ATOM 696 C CA . LEU A 1 92 ? 12.174 13.922 12.605 1.00 92.44 92 LEU A CA 1
ATOM 697 C C . LEU A 1 92 ? 13.438 14.400 11.864 1.00 92.44 92 LEU A C 1
ATOM 699 O O . LEU A 1 92 ? 13.388 14.642 10.655 1.00 92.44 92 LEU A O 1
ATOM 703 N N . PRO A 1 93 ? 14.588 14.537 12.555 1.00 91.06 93 PRO A N 1
ATOM 704 C CA . PRO A 1 93 ? 15.842 14.911 11.906 1.00 91.06 93 PRO A CA 1
ATOM 705 C C . PRO A 1 93 ? 16.303 13.836 10.912 1.00 91.06 93 PRO A C 1
ATOM 707 O O . PRO A 1 93 ? 15.852 12.687 10.948 1.00 91.06 93 PRO A O 1
ATOM 710 N N . ALA A 1 94 ? 17.250 14.188 10.038 1.00 91.75 94 ALA A N 1
ATOM 711 C CA . ALA A 1 94 ? 17.759 13.287 9.001 1.00 91.75 94 ALA A CA 1
ATOM 712 C C . ALA A 1 94 ? 18.232 11.930 9.557 1.00 91.75 94 ALA A C 1
ATOM 714 O O . ALA A 1 94 ? 17.907 10.896 8.977 1.00 91.75 94 ALA A O 1
ATOM 715 N N . SER A 1 95 ? 18.908 11.922 10.710 1.00 94.50 95 SER A N 1
ATOM 716 C CA . SER A 1 95 ? 19.349 10.701 11.399 1.00 94.50 95 SER A CA 1
ATOM 717 C C . SER A 1 95 ? 18.187 9.797 11.821 1.00 94.50 95 SER A C 1
ATOM 719 O O . SER A 1 95 ? 18.269 8.579 11.676 1.00 94.50 95 SER A O 1
ATOM 721 N N . ARG A 1 96 ? 17.072 10.377 12.286 1.00 94.75 96 ARG A N 1
ATOM 722 C CA . ARG A 1 96 ? 15.875 9.617 12.668 1.00 94.75 96 ARG A CA 1
ATOM 723 C C . ARG A 1 96 ? 15.200 8.994 11.452 1.00 94.75 96 ARG A C 1
ATOM 725 O O . ARG A 1 96 ? 14.791 7.841 11.526 1.00 94.75 96 ARG A O 1
ATOM 732 N N . TRP A 1 97 ? 15.111 9.724 10.339 1.00 94.19 97 TRP A N 1
ATOM 733 C CA . TRP A 1 97 ? 14.631 9.165 9.072 1.00 94.19 97 TRP A CA 1
ATOM 734 C C . TRP A 1 97 ? 15.480 7.982 8.614 1.00 94.19 97 TRP A C 1
ATOM 736 O O . TRP A 1 97 ? 14.921 6.952 8.256 1.00 94.19 97 TRP A O 1
ATOM 746 N N . THR A 1 98 ? 16.808 8.117 8.640 1.00 95.44 98 THR A N 1
ATOM 747 C CA . THR A 1 98 ? 17.726 7.039 8.250 1.00 95.44 98 THR A CA 1
ATOM 748 C C . THR A 1 98 ? 17.517 5.795 9.107 1.00 95.44 98 THR A C 1
ATOM 750 O O . THR A 1 98 ? 17.294 4.726 8.548 1.00 95.44 98 THR A O 1
ATOM 753 N N . ALA A 1 99 ? 17.467 5.944 10.434 1.00 96.38 99 ALA A N 1
ATOM 754 C CA . ALA A 1 99 ? 17.230 4.822 11.342 1.00 96.38 99 ALA A CA 1
ATOM 755 C C . ALA A 1 99 ? 15.885 4.118 11.074 1.00 96.38 99 ALA A C 1
ATOM 757 O O . ALA A 1 99 ? 15.823 2.893 11.046 1.00 96.38 99 ALA A O 1
ATOM 758 N N . LEU A 1 100 ? 14.814 4.884 10.821 1.00 95.25 100 LEU A N 1
ATOM 759 C CA . LEU A 1 100 ? 13.504 4.324 10.471 1.00 95.25 100 LEU A CA 1
ATOM 760 C C . LEU A 1 100 ? 13.535 3.568 9.135 1.00 95.25 100 LEU A C 1
ATOM 762 O O . LEU A 1 100 ? 12.908 2.517 9.014 1.00 95.25 100 LEU A O 1
ATOM 766 N N . TYR A 1 101 ? 14.246 4.088 8.129 1.00 96.50 101 TYR A N 1
ATOM 767 C CA . TYR A 1 101 ? 14.398 3.385 6.856 1.00 96.50 101 TYR A CA 1
ATOM 768 C C . TYR A 1 101 ? 15.175 2.087 7.019 1.00 96.50 101 TYR A C 1
ATOM 770 O O . TYR A 1 101 ? 14.721 1.070 6.515 1.00 96.50 101 TYR A O 1
ATOM 778 N N . GLU A 1 102 ? 16.295 2.098 7.738 1.00 97.50 102 GLU A N 1
ATOM 779 C CA . GLU A 1 102 ? 17.111 0.902 7.963 1.00 97.50 102 GLU A CA 1
ATOM 780 C C . GLU A 1 102 ? 16.332 -0.182 8.715 1.00 97.50 102 GLU A C 1
ATOM 782 O O . GLU A 1 102 ? 16.336 -1.340 8.298 1.00 97.50 102 GLU A O 1
ATOM 787 N N . GLU A 1 103 ? 15.591 0.193 9.762 1.00 96.38 103 GLU A N 1
ATOM 788 C CA . GLU A 1 103 ? 14.721 -0.726 10.502 1.00 96.38 103 GLU A CA 1
ATOM 789 C C . GLU A 1 103 ? 13.665 -1.363 9.581 1.00 96.38 103 GLU A C 1
ATOM 791 O O . GLU A 1 103 ? 13.497 -2.586 9.555 1.00 96.38 103 GLU A O 1
ATOM 796 N N . LEU A 1 104 ? 12.966 -0.546 8.786 1.00 95.38 104 LEU A N 1
ATOM 797 C CA . LEU A 1 104 ? 11.916 -1.028 7.887 1.00 95.38 104 LEU A CA 1
ATOM 798 C C . LEU A 1 104 ? 12.471 -1.831 6.710 1.00 95.38 104 LEU A C 1
ATOM 800 O O . LEU A 1 104 ? 11.856 -2.815 6.305 1.00 95.38 104 LEU A O 1
ATOM 804 N N . GLU A 1 105 ? 13.618 -1.448 6.160 1.00 97.56 105 GLU A N 1
ATOM 805 C CA . GLU A 1 105 ? 14.267 -2.163 5.064 1.00 97.56 105 GLU A CA 1
ATOM 806 C C . GLU A 1 105 ? 14.752 -3.542 5.509 1.00 97.56 105 GLU A C 1
ATOM 808 O O . GLU A 1 105 ? 14.560 -4.517 4.781 1.00 97.56 105 GLU A O 1
ATOM 813 N N . GLN A 1 106 ? 15.282 -3.658 6.729 1.00 97.06 106 GLN A N 1
ATOM 814 C CA . GLN A 1 106 ? 15.610 -4.950 7.332 1.00 97.06 106 GLN A CA 1
ATOM 815 C C . GLN A 1 106 ? 1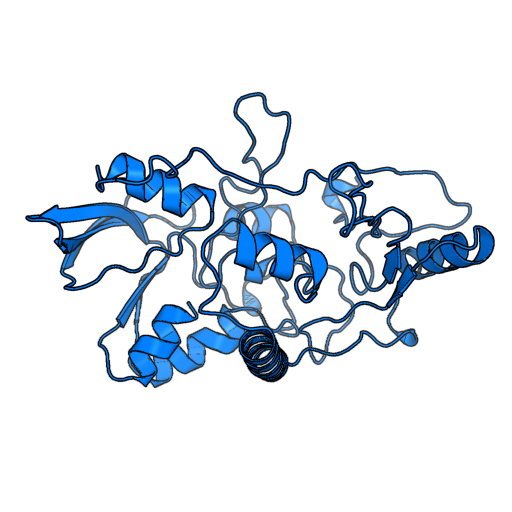4.351 -5.790 7.568 1.00 97.06 106 GLN A C 1
ATOM 817 O O . GLN A 1 106 ? 14.291 -6.951 7.151 1.00 97.06 106 GLN A O 1
ATOM 822 N N . LEU A 1 107 ? 13.315 -5.200 8.175 1.00 95.75 107 LEU A N 1
ATOM 823 C CA . LEU A 1 107 ? 12.049 -5.878 8.460 1.00 95.75 107 LEU A CA 1
ATOM 824 C C . LEU A 1 107 ? 11.370 -6.404 7.185 1.00 95.75 107 LEU A C 1
ATOM 826 O O . LEU A 1 107 ? 10.854 -7.523 7.164 1.00 95.75 107 LEU A O 1
ATOM 830 N N . LEU A 1 108 ? 11.383 -5.608 6.114 1.00 96.75 108 LEU A N 1
ATOM 831 C CA . LEU A 1 108 ? 10.791 -5.940 4.818 1.00 96.75 108 LEU A CA 1
ATOM 832 C C . LEU A 1 108 ? 11.746 -6.722 3.899 1.00 96.75 108 LEU A C 1
ATOM 834 O O . LEU A 1 108 ? 11.333 -7.123 2.811 1.00 96.75 108 LEU A O 1
ATOM 838 N N . ARG A 1 109 ? 12.993 -6.966 4.330 1.00 97.31 109 ARG A N 1
ATOM 839 C CA . ARG A 1 109 ? 14.058 -7.630 3.557 1.00 97.31 109 ARG A CA 1
ATOM 840 C C . ARG A 1 109 ? 14.249 -7.006 2.176 1.00 97.31 109 ARG A C 1
ATOM 842 O O . ARG A 1 109 ? 14.183 -7.680 1.147 1.00 97.31 109 ARG A O 1
ATOM 849 N N . VAL A 1 110 ? 14.417 -5.693 2.168 1.00 98.25 110 VAL A N 1
ATOM 850 C CA . VAL A 1 110 ? 14.569 -4.904 0.949 1.00 98.25 110 VAL A CA 1
ATOM 851 C C . VAL A 1 110 ? 15.921 -5.206 0.322 1.00 98.25 110 VAL A C 1
ATOM 853 O O . VAL A 1 110 ? 16.952 -5.139 0.984 1.00 98.25 110 VAL A O 1
ATOM 856 N N . THR A 1 111 ? 15.909 -5.554 -0.960 1.00 97.25 111 THR A N 1
ATOM 857 C CA . THR A 1 111 ? 17.116 -5.856 -1.737 1.00 97.25 111 THR A CA 1
ATOM 858 C C . THR A 1 111 ? 16.993 -5.260 -3.132 1.00 97.25 111 THR A C 1
ATOM 860 O O . THR A 1 111 ? 15.887 -5.167 -3.672 1.00 97.25 111 THR A O 1
ATOM 863 N N . ALA A 1 112 ? 18.120 -4.847 -3.714 1.00 97.69 112 ALA A N 1
ATOM 864 C CA . ALA A 1 112 ? 18.172 -4.491 -5.128 1.00 97.69 112 ALA A CA 1
ATOM 865 C C . ALA A 1 112 ? 17.755 -5.706 -5.964 1.00 97.69 112 ALA A C 1
ATOM 867 O O . ALA A 1 112 ? 18.176 -6.827 -5.672 1.00 97.69 112 ALA A O 1
ATOM 868 N N . VAL A 1 113 ? 16.926 -5.501 -6.990 1.00 97.25 113 VAL A N 1
ATOM 869 C CA . VAL A 1 113 ? 16.581 -6.594 -7.902 1.00 97.25 113 VAL A CA 1
ATOM 870 C C . VAL A 1 113 ? 17.783 -6.864 -8.806 1.00 97.25 113 VAL A C 1
ATOM 872 O O . VAL A 1 113 ? 18.162 -5.961 -9.557 1.00 97.25 113 VAL A O 1
ATOM 875 N N . PRO A 1 114 ? 18.367 -8.075 -8.780 1.00 96.44 114 PRO A N 1
ATOM 876 C CA . PRO A 1 114 ? 19.508 -8.394 -9.624 1.00 96.44 114 PRO A CA 1
ATOM 877 C C . PRO A 1 114 ? 19.163 -8.236 -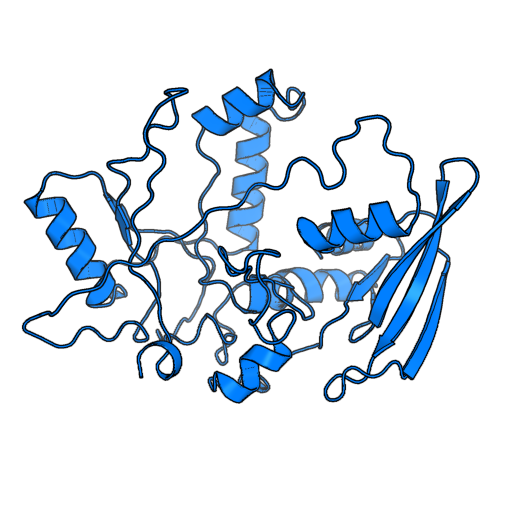11.103 1.00 96.44 114 PRO A C 1
ATOM 879 O O . PRO A 1 114 ? 18.047 -8.557 -11.526 1.00 96.44 114 PRO A O 1
ATOM 882 N N . ARG A 1 115 ? 20.117 -7.731 -11.884 1.00 96.69 115 ARG A N 1
ATOM 883 C CA . ARG A 1 115 ? 19.919 -7.396 -13.297 1.00 96.69 115 ARG A CA 1
ATOM 884 C C . ARG A 1 115 ? 19.455 -8.594 -14.125 1.00 96.69 115 ARG A C 1
ATOM 886 O O . ARG A 1 115 ? 18.613 -8.446 -15.001 1.00 96.69 115 ARG A O 1
ATOM 893 N N . GLU A 1 116 ? 19.953 -9.784 -13.818 1.00 96.50 116 GLU A N 1
ATOM 894 C CA . GLU A 1 116 ? 19.583 -11.042 -14.465 1.00 96.50 116 GLU A CA 1
ATOM 895 C C . GLU A 1 116 ? 18.102 -11.421 -14.288 1.00 96.50 116 GLU A C 1
ATOM 897 O O . GLU A 1 116 ? 17.599 -12.285 -15.001 1.00 96.50 116 GLU A O 1
ATOM 902 N N . GLN A 1 117 ? 17.386 -10.775 -13.361 1.00 95.94 117 GLN A N 1
ATOM 903 C CA . GLN A 1 117 ? 15.948 -10.966 -13.148 1.00 95.94 117 GLN A CA 1
ATOM 904 C C . GLN A 1 117 ? 15.092 -9.889 -13.830 1.00 95.94 117 GLN A C 1
ATOM 906 O O . GLN A 1 117 ? 13.864 -9.894 -13.685 1.00 95.94 117 GLN A O 1
ATOM 911 N N . TRP A 1 118 ? 15.706 -8.937 -14.534 1.00 96.56 118 TRP A N 1
ATOM 912 C CA . TRP A 1 118 ? 14.978 -7.892 -15.243 1.00 96.56 118 TRP A CA 1
ATOM 913 C C . TRP A 1 118 ? 14.389 -8.474 -16.525 1.00 96.56 118 TRP A C 1
ATOM 915 O O . TRP A 1 118 ? 15.092 -9.045 -17.355 1.00 96.56 118 TRP A O 1
ATOM 925 N N . ASN A 1 119 ? 13.074 -8.336 -16.685 1.00 95.19 119 ASN A N 1
ATOM 926 C CA . ASN A 1 119 ? 12.398 -8.772 -17.903 1.00 95.19 119 ASN A CA 1
ATOM 927 C C . ASN A 1 119 ? 12.736 -7.844 -19.090 1.00 95.19 119 ASN A C 1
ATOM 929 O O . ASN A 1 119 ? 13.253 -6.736 -18.919 1.00 95.19 119 ASN A O 1
ATOM 933 N N . ARG A 1 120 ? 12.356 -8.267 -20.302 1.00 95.25 120 ARG A N 1
ATOM 934 C CA . ARG A 1 120 ? 12.551 -7.492 -21.539 1.00 95.25 120 ARG A CA 1
ATOM 935 C C . ARG A 1 120 ? 12.000 -6.066 -21.448 1.00 95.25 120 ARG A C 1
ATOM 937 O O . ARG A 1 120 ? 12.649 -5.142 -21.919 1.00 95.25 120 ARG A O 1
ATOM 944 N N . HIS A 1 121 ? 10.845 -5.871 -20.810 1.00 94.69 121 HIS A N 1
ATOM 945 C CA . HIS A 1 121 ? 10.223 -4.550 -20.687 1.00 94.69 121 HIS A CA 1
ATOM 946 C C . HIS A 1 121 ? 11.117 -3.560 -19.916 1.00 94.69 121 HIS A C 1
ATOM 948 O O . HIS A 1 121 ? 11.317 -2.431 -20.355 1.00 94.69 121 HIS A O 1
ATOM 954 N N . ASN A 1 122 ? 11.712 -3.993 -18.803 1.00 96.75 122 ASN A N 1
ATOM 955 C CA . ASN A 1 122 ? 12.628 -3.162 -18.020 1.00 96.75 122 ASN A CA 1
ATOM 956 C C . ASN A 1 122 ? 13.964 -2.926 -18.746 1.00 96.75 122 ASN A C 1
ATOM 958 O O . ASN A 1 122 ? 14.490 -1.816 -18.703 1.00 96.75 122 ASN A O 1
ATOM 962 N N . LEU A 1 123 ? 14.490 -3.941 -19.444 1.00 97.19 123 LEU A N 1
ATOM 963 C CA . LEU A 1 123 ? 15.727 -3.829 -20.231 1.00 97.19 123 LEU A CA 1
ATOM 964 C C . LEU A 1 123 ? 15.596 -2.843 -21.401 1.00 97.19 123 LEU A C 1
ATOM 966 O O . LEU A 1 123 ? 16.551 -2.144 -21.728 1.00 97.19 123 LEU A O 1
ATOM 970 N N . LEU A 1 124 ? 14.413 -2.751 -22.015 1.00 96.56 124 LEU A N 1
ATOM 971 C CA . LEU A 1 124 ? 14.144 -1.771 -23.069 1.00 96.56 124 LEU A CA 1
ATOM 972 C C . LEU A 1 124 ? 14.185 -0.333 -22.540 1.00 96.56 124 LEU A C 1
ATOM 974 O O . LEU A 1 124 ? 14.754 0.530 -23.204 1.00 96.56 124 LEU A O 1
ATOM 978 N N . LEU A 1 125 ? 13.638 -0.077 -21.344 1.00 97.25 125 LEU A N 1
ATOM 979 C CA . LEU A 1 125 ? 13.719 1.253 -20.731 1.00 97.25 125 LEU A CA 1
ATOM 980 C C . LEU A 1 125 ? 15.166 1.623 -20.387 1.00 97.25 125 LEU A C 1
ATOM 982 O O . LEU A 1 125 ? 15.588 2.740 -20.663 1.00 97.25 125 LEU A O 1
ATOM 986 N N . GLU A 1 126 ? 15.940 0.687 -19.834 1.00 98.19 126 GLU A N 1
ATOM 987 C CA . GLU A 1 126 ? 17.366 0.910 -19.578 1.00 98.19 126 GLU A CA 1
ATOM 988 C C . GLU A 1 126 ? 18.132 1.237 -20.863 1.00 98.19 126 GLU A C 1
ATOM 990 O O . GLU A 1 126 ? 18.881 2.215 -20.894 1.00 98.19 126 GLU A O 1
ATOM 995 N N . LYS A 1 127 ? 17.930 0.449 -21.926 1.00 97.94 127 LYS A N 1
ATOM 996 C CA . LYS A 1 127 ? 18.554 0.696 -23.229 1.00 97.94 127 LYS A CA 1
ATOM 997 C C . LYS A 1 127 ? 18.221 2.102 -23.732 1.00 97.94 127 LYS A C 1
ATOM 999 O O . LYS A 1 127 ? 19.134 2.840 -24.091 1.00 97.94 127 LYS A O 1
ATOM 1004 N N . ALA A 1 128 ? 16.946 2.490 -23.689 1.00 97.38 128 ALA A N 1
ATOM 1005 C CA . ALA A 1 128 ? 16.507 3.817 -24.109 1.00 97.38 128 ALA A CA 1
ATOM 1006 C C . ALA A 1 128 ? 17.161 4.932 -23.276 1.00 97.38 128 ALA A C 1
ATOM 1008 O O . ALA A 1 128 ? 17.655 5.907 -23.839 1.00 97.38 128 ALA A O 1
ATOM 1009 N N . CYS A 1 129 ? 17.231 4.782 -21.947 1.00 98.44 129 CYS A N 1
ATOM 1010 C CA . CYS A 1 129 ? 17.934 5.743 -21.097 1.00 98.44 129 CYS A CA 1
ATOM 1011 C C . CYS A 1 129 ? 19.413 5.863 -21.471 1.00 98.44 129 CYS A C 1
ATOM 1013 O O . CYS A 1 129 ? 19.924 6.976 -21.566 1.00 98.44 129 CYS A O 1
ATOM 1015 N N . SER A 1 130 ? 20.085 4.739 -21.729 1.00 98.25 130 SER A N 1
ATOM 1016 C CA . SER A 1 130 ? 21.488 4.733 -22.140 1.00 98.25 130 SER A CA 1
ATOM 1017 C C . SER A 1 130 ? 21.707 5.428 -23.487 1.00 98.25 130 SER A C 1
ATOM 1019 O O . SER A 1 130 ? 22.660 6.190 -23.618 1.00 98.25 130 SER A O 1
ATOM 1021 N N . GLU A 1 131 ? 20.855 5.177 -24.483 1.00 98.44 131 GLU A N 1
ATOM 1022 C CA . GLU A 1 131 ? 20.967 5.773 -25.824 1.00 98.44 131 GLU A CA 1
ATOM 1023 C C . GLU A 1 131 ? 20.675 7.280 -25.821 1.00 98.44 131 GLU A C 1
ATOM 1025 O O . GLU A 1 131 ? 21.303 8.035 -26.561 1.00 98.44 131 GLU A O 1
ATOM 1030 N N . LEU A 1 132 ? 19.760 7.728 -24.958 1.00 98.31 132 LEU A N 1
ATOM 1031 C CA . LEU A 1 132 ? 19.396 9.139 -24.803 1.00 98.31 132 LEU A CA 1
ATOM 1032 C C . LEU A 1 132 ? 20.311 9.907 -23.834 1.00 98.31 132 LEU A C 1
ATOM 1034 O O . LEU A 1 132 ? 20.187 11.125 -23.715 1.00 98.31 132 LEU A O 1
ATOM 1038 N N . GLY A 1 133 ? 21.202 9.216 -23.114 1.00 98.31 133 GLY A N 1
ATOM 1039 C CA . GLY A 1 133 ? 22.014 9.812 -22.049 1.00 98.31 133 GLY A CA 1
ATOM 1040 C C . GLY A 1 133 ? 21.200 10.257 -20.826 1.00 98.31 133 GLY A C 1
ATOM 1041 O O . GLY A 1 133 ? 21.616 11.165 -20.109 1.00 98.31 133 GLY A O 1
ATOM 1042 N N . TRP A 1 134 ? 20.034 9.652 -20.596 1.00 98.44 134 TRP A N 1
ATOM 1043 C CA . TRP A 1 134 ? 19.125 9.983 -19.497 1.00 98.44 134 TRP A CA 1
ATOM 1044 C C . TRP A 1 134 ? 19.486 9.256 -18.203 1.00 98.44 134 TRP A C 1
ATOM 1046 O O . TRP A 1 134 ? 19.961 8.119 -18.203 1.00 98.44 134 TRP A O 1
ATOM 1056 N N . LYS A 1 135 ? 19.170 9.886 -17.068 1.00 97.62 135 LYS A N 1
ATOM 1057 C CA . LYS A 1 135 ? 19.326 9.281 -15.742 1.00 97.62 135 LYS A CA 1
ATOM 1058 C C . LYS A 1 135 ? 18.317 8.150 -15.536 1.00 97.62 135 LYS A C 1
ATOM 1060 O O . LYS A 1 135 ? 17.103 8.353 -15.636 1.00 97.62 135 LYS A O 1
ATOM 1065 N N . GLY A 1 136 ? 18.820 6.980 -15.160 1.00 97.44 136 GLY A N 1
ATOM 1066 C CA . GLY A 1 136 ? 18.024 5.820 -14.776 1.00 97.44 136 GLY A CA 1
ATOM 1067 C C . GLY A 1 136 ? 18.807 4.850 -13.896 1.00 97.44 136 GLY A C 1
ATOM 1068 O O . GLY A 1 136 ? 20.016 5.001 -13.708 1.00 97.44 136 GLY A O 1
ATOM 1069 N N . GLY A 1 137 ? 18.118 3.867 -13.318 1.00 97.69 137 GLY A N 1
ATOM 1070 C CA . GLY A 1 137 ? 18.739 2.924 -12.393 1.00 97.69 137 GLY A CA 1
ATOM 1071 C C . GLY A 1 137 ? 17.866 1.732 -12.020 1.00 97.69 137 GLY A C 1
ATOM 1072 O O . GLY A 1 137 ? 16.651 1.728 -12.210 1.00 97.69 137 GLY A O 1
ATOM 1073 N N . GLY A 1 138 ? 18.518 0.704 -11.476 1.00 98.00 138 GLY A N 1
ATOM 1074 C CA . GLY A 1 138 ? 17.844 -0.461 -10.914 1.00 98.00 138 GLY A CA 1
ATOM 1075 C C . GLY A 1 138 ? 17.092 -0.131 -9.624 1.00 98.00 138 GLY A C 1
ATOM 1076 O O . GLY A 1 138 ? 17.524 0.707 -8.833 1.00 98.00 138 GLY A O 1
ATOM 1077 N N . LEU A 1 139 ? 15.978 -0.824 -9.397 1.00 97.50 139 LEU A N 1
ATOM 1078 C CA . LEU A 1 139 ? 15.103 -0.620 -8.243 1.00 97.50 139 LEU A CA 1
ATOM 1079 C C . LEU A 1 139 ? 15.271 -1.701 -7.166 1.00 97.50 139 LEU A C 1
ATOM 1081 O O . LEU A 1 139 ? 15.683 -2.835 -7.430 1.00 97.50 139 LEU A O 1
ATOM 1085 N N . SER A 1 140 ? 14.894 -1.348 -5.935 1.00 97.94 140 SER A N 1
ATOM 1086 C CA . SER A 1 140 ? 14.887 -2.250 -4.780 1.00 97.94 140 SER A CA 1
ATOM 1087 C C . SER A 1 140 ? 13.482 -2.720 -4.442 1.00 97.94 140 SER A C 1
ATOM 1089 O O . SER A 1 140 ? 12.552 -1.916 -4.370 1.00 97.94 140 SER A O 1
ATOM 1091 N N . HIS A 1 141 ? 13.335 -4.019 -4.170 1.00 97.94 141 HIS A N 1
ATOM 1092 C CA . HIS A 1 141 ? 12.065 -4.661 -3.842 1.00 97.94 141 HIS A CA 1
ATOM 1093 C C . HIS A 1 141 ? 12.075 -5.370 -2.486 1.00 97.94 141 HIS A C 1
ATOM 1095 O O . HIS A 1 141 ? 13.100 -5.875 -2.033 1.00 97.94 141 HIS A O 1
ATOM 1101 N N . ASN A 1 142 ? 10.894 -5.498 -1.875 1.00 97.69 142 ASN A N 1
ATOM 1102 C CA . ASN A 1 142 ? 10.665 -6.328 -0.687 1.00 97.69 142 ASN A CA 1
ATOM 1103 C C . ASN A 1 142 ? 10.130 -7.728 -1.055 1.00 97.69 142 ASN A C 1
ATOM 1105 O O . ASN A 1 142 ? 8.971 -8.071 -0.804 1.00 97.69 142 ASN A O 1
ATOM 1109 N N . ARG A 1 143 ? 10.977 -8.569 -1.658 1.00 95.81 143 ARG A N 1
ATOM 1110 C CA . ARG A 1 143 ? 10.620 -9.942 -2.065 1.00 95.81 143 ARG A CA 1
ATOM 1111 C C . ARG A 1 143 ? 11.737 -10.947 -1.768 1.00 95.81 143 ARG A C 1
ATOM 1113 O O . ARG A 1 143 ? 12.905 -10.589 -1.723 1.00 95.81 143 ARG A O 1
ATOM 1120 N N . SER A 1 144 ? 11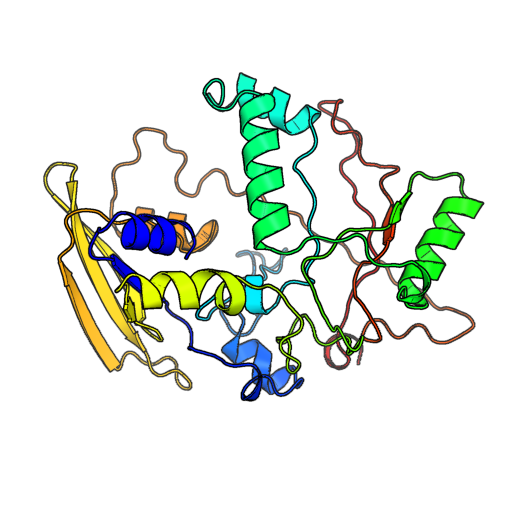.392 -12.220 -1.584 1.00 94.62 144 SER A N 1
ATOM 1121 C CA . SER A 1 144 ? 12.358 -13.327 -1.470 1.00 94.62 144 SER A CA 1
ATOM 1122 C C . SER A 1 144 ? 11.794 -14.599 -2.099 1.00 94.62 144 SER A C 1
ATOM 1124 O O . SER A 1 144 ? 10.613 -14.888 -1.919 1.00 94.62 144 SER A O 1
ATOM 1126 N N . GLY A 1 145 ? 12.623 -15.352 -2.829 1.00 94.38 145 GLY A N 1
ATOM 1127 C CA . GLY A 1 145 ? 12.180 -16.564 -3.537 1.00 94.38 145 GLY A CA 1
ATOM 1128 C C . GLY A 1 145 ? 11.150 -16.281 -4.638 1.00 94.38 145 GLY A C 1
ATOM 1129 O O . GLY A 1 145 ? 10.224 -17.060 -4.842 1.00 94.38 145 GLY A O 1
ATOM 1130 N N . CYS A 1 146 ? 11.244 -15.121 -5.298 1.00 95.88 146 CYS A N 1
ATOM 1131 C CA . CYS A 1 146 ? 10.302 -14.740 -6.345 1.00 95.88 146 CYS A CA 1
ATOM 1132 C C . CYS A 1 146 ? 10.539 -15.566 -7.611 1.00 95.88 146 CYS A C 1
ATOM 1134 O O . CYS A 1 146 ? 11.645 -15.583 -8.132 1.00 95.88 146 CYS A O 1
ATOM 1136 N N . LEU A 1 147 ? 9.477 -16.182 -8.131 1.00 94.62 147 LEU A N 1
ATOM 1137 C CA . LEU A 1 147 ? 9.523 -16.969 -9.369 1.00 94.62 147 LEU A CA 1
ATOM 1138 C C . LEU A 1 147 ? 9.303 -16.127 -10.637 1.00 94.62 147 LEU A C 1
ATOM 1140 O O . LEU A 1 147 ? 9.070 -16.682 -11.701 1.00 94.62 147 LEU A O 1
ATOM 1144 N N . GLY A 1 148 ? 9.268 -14.793 -10.526 1.00 94.12 148 GLY A N 1
ATOM 1145 C CA . GLY A 1 148 ? 9.019 -13.924 -11.681 1.00 94.12 148 GLY A CA 1
ATOM 1146 C C . GLY A 1 148 ? 7.638 -14.113 -12.320 1.00 94.12 148 GLY A C 1
ATOM 1147 O O . GLY A 1 148 ? 7.472 -13.844 -13.498 1.00 94.12 148 GLY A O 1
ATOM 1148 N N . SER A 1 149 ? 6.630 -14.557 -11.558 1.00 93.12 149 SER A N 1
ATOM 1149 C CA . SER A 1 149 ? 5.312 -14.898 -12.120 1.00 93.12 149 SER A CA 1
ATOM 1150 C C . SER A 1 149 ? 4.619 -13.753 -12.858 1.00 93.12 149 SER A C 1
ATOM 1152 O O . SER A 1 149 ? 3.778 -14.019 -13.700 1.00 93.12 149 SER A O 1
ATOM 1154 N N . GLY A 1 150 ? 4.902 -12.501 -12.477 1.00 92.81 150 GLY A N 1
ATOM 1155 C CA . GLY A 1 150 ? 4.220 -11.346 -13.049 1.00 92.81 150 GLY A CA 1
ATOM 1156 C C . GLY A 1 150 ? 2.741 -11.189 -12.665 1.00 92.81 150 GLY A C 1
ATOM 1157 O O . GLY A 1 150 ? 1.971 -10.548 -13.360 1.00 92.81 150 GLY A O 1
ATOM 1158 N N . PHE A 1 151 ? 2.314 -11.726 -11.517 1.00 94.00 151 PHE A N 1
ATOM 1159 C CA . PHE A 1 151 ? 0.945 -11.518 -11.019 1.00 94.00 151 PHE A CA 1
ATOM 1160 C C . PHE A 1 151 ? 0.882 -10.733 -9.704 1.00 94.00 151 PHE A C 1
ATOM 1162 O O . PHE A 1 151 ? 0.101 -11.031 -8.805 1.00 94.00 151 PHE A O 1
ATOM 1169 N N . CYS A 1 152 ? 1.755 -9.734 -9.553 1.00 93.94 152 CYS A N 1
ATOM 1170 C CA . CYS A 1 152 ? 1.872 -8.983 -8.301 1.00 93.94 152 CYS A CA 1
ATOM 1171 C C . CYS A 1 152 ? 0.609 -8.169 -7.962 1.00 93.94 152 CYS A C 1
ATOM 1173 O O . CYS A 1 152 ? 0.297 -8.049 -6.775 1.00 93.94 152 CYS A O 1
ATOM 1175 N N . GLU A 1 153 ? -0.127 -7.676 -8.967 1.00 93.25 153 GLU A N 1
ATOM 1176 C CA . GLU A 1 153 ? -1.317 -6.829 -8.769 1.00 93.25 153 GLU A CA 1
ATOM 1177 C C . GLU A 1 153 ? -2.595 -7.588 -8.428 1.00 93.25 153 GLU A C 1
ATOM 1179 O O . GLU A 1 153 ? -3.605 -6.994 -8.060 1.00 93.25 153 GLU A O 1
ATOM 1184 N N . VAL A 1 154 ? -2.533 -8.916 -8.451 1.00 94.31 154 VAL A N 1
ATOM 1185 C CA . VAL A 1 154 ? -3.634 -9.801 -8.050 1.00 94.31 154 VAL A CA 1
ATOM 1186 C C . VAL A 1 154 ? -3.243 -10.720 -6.891 1.00 94.31 154 VAL A C 1
ATOM 1188 O O . VAL A 1 154 ? -3.881 -11.741 -6.646 1.00 94.31 154 VAL A O 1
ATOM 1191 N N . GLY A 1 155 ? -2.201 -10.336 -6.150 1.00 94.56 155 GLY A N 1
ATOM 1192 C CA . GLY A 1 155 ? -1.714 -11.060 -4.982 1.00 94.56 155 GLY A CA 1
ATOM 1193 C C . GLY A 1 155 ? -0.724 -12.178 -5.319 1.00 94.56 155 GLY A C 1
ATOM 1194 O O . GLY A 1 155 ? -0.834 -12.902 -6.306 1.00 94.56 155 GLY A O 1
ATOM 1195 N N . CYS A 1 156 ? 0.291 -12.338 -4.466 1.00 96.06 156 CYS A N 1
ATOM 1196 C CA . CYS A 1 156 ? 1.366 -13.299 -4.703 1.00 96.06 156 CYS A CA 1
ATOM 1197 C C . CYS A 1 156 ? 0.979 -14.716 -4.248 1.00 96.06 156 CYS A C 1
ATOM 1199 O O . CYS A 1 156 ? 1.077 -15.041 -3.063 1.00 96.06 156 CYS A O 1
ATOM 1201 N N . ARG A 1 157 ? 0.643 -15.589 -5.204 1.00 96.31 157 ARG A N 1
ATOM 1202 C CA . ARG A 1 157 ? 0.369 -17.020 -4.964 1.00 96.31 157 ARG A CA 1
ATOM 1203 C C . ARG A 1 157 ? 1.539 -17.788 -4.342 1.00 96.31 157 ARG A C 1
ATOM 1205 O O . ARG A 1 157 ? 1.340 -18.730 -3.583 1.00 96.31 157 ARG A O 1
ATOM 1212 N N . TYR A 1 158 ? 2.764 -17.360 -4.628 1.00 96.75 158 TYR A N 1
ATOM 1213 C CA . TYR A 1 158 ? 3.991 -18.046 -4.208 1.00 96.75 158 TYR A CA 1
ATOM 1214 C C . TYR A 1 158 ? 4.548 -17.558 -2.869 1.00 96.75 158 TYR A C 1
ATOM 1216 O O . TYR A 1 158 ? 5.655 -17.930 -2.496 1.00 96.75 158 TYR A O 1
ATOM 1224 N N . ASN A 1 159 ? 3.819 -16.693 -2.152 1.00 96.19 159 ASN A N 1
ATOM 1225 C CA . ASN A 1 159 ? 4.249 -16.144 -0.862 1.00 96.19 159 ASN A CA 1
ATOM 1226 C C . ASN A 1 159 ? 5.630 -15.443 -0.901 1.00 96.19 159 ASN A C 1
ATOM 1228 O O . ASN A 1 159 ? 6.308 -15.320 0.120 1.00 96.19 159 ASN A O 1
ATOM 1232 N N . ALA A 1 160 ? 6.079 -14.978 -2.071 1.00 96.94 160 ALA A N 1
ATOM 1233 C CA . ALA A 1 160 ? 7.405 -14.378 -2.242 1.00 96.94 160 ALA A CA 1
ATOM 1234 C C . ALA A 1 160 ? 7.469 -12.921 -1.756 1.00 96.94 160 ALA A C 1
ATOM 1236 O O . ALA A 1 160 ? 8.527 -12.418 -1.384 1.00 96.94 160 ALA A O 1
ATOM 1237 N N . LYS A 1 161 ? 6.324 -12.241 -1.743 1.00 96.50 161 LYS A N 1
ATOM 1238 C CA . LYS A 1 161 ? 6.180 -10.829 -1.389 1.00 96.50 161 LYS A CA 1
ATOM 1239 C C . LYS A 1 161 ? 6.185 -10.602 0.121 1.00 96.50 161 LYS A C 1
ATOM 1241 O O . LYS A 1 161 ? 5.423 -11.241 0.840 1.00 96.50 161 LYS A O 1
ATOM 1246 N N . HIS A 1 162 ? 6.965 -9.636 0.600 1.00 96.88 162 HIS A N 1
ATOM 1247 C CA . HIS A 1 162 ? 6.985 -9.216 2.009 1.00 96.88 162 HIS A CA 1
ATOM 1248 C C . HIS A 1 162 ? 5.941 -8.131 2.292 1.00 96.88 162 HIS A C 1
ATOM 1250 O O . HIS A 1 162 ? 6.251 -7.015 2.699 1.00 96.88 162 HIS A O 1
ATOM 1256 N N . HIS A 1 163 ? 4.670 -8.454 2.047 1.00 95.50 163 HIS A N 1
ATOM 1257 C CA . HIS A 1 163 ? 3.542 -7.569 2.342 1.00 95.50 163 HIS A CA 1
ATOM 1258 C C . HIS A 1 163 ? 3.212 -7.531 3.843 1.00 95.50 163 HIS A C 1
ATOM 1260 O O . HIS A 1 163 ? 3.608 -8.411 4.609 1.00 95.50 163 HIS A O 1
ATOM 1266 N N . ALA A 1 164 ? 2.413 -6.548 4.271 1.00 96.00 164 ALA A N 1
ATOM 1267 C CA . ALA A 1 164 ? 2.081 -6.333 5.680 1.00 96.00 164 ALA A CA 1
ATOM 1268 C C . ALA A 1 164 ? 1.435 -7.563 6.342 1.00 96.00 164 ALA A C 1
ATOM 1270 O O . ALA A 1 164 ? 1.744 -7.860 7.492 1.00 96.00 164 ALA A O 1
ATOM 1271 N N . PHE A 1 165 ? 0.597 -8.316 5.618 1.00 96.62 165 PHE A N 1
ATOM 1272 C CA . PHE A 1 165 ? 0.056 -9.586 6.125 1.00 96.62 165 PHE A CA 1
ATOM 1273 C C . PHE A 1 165 ? 1.144 -10.619 6.425 1.00 96.62 165 PHE A C 1
ATOM 1275 O O . PHE A 1 165 ? 1.060 -11.305 7.428 1.00 96.62 165 PHE A O 1
ATOM 1282 N N . LYS A 1 166 ? 2.185 -10.740 5.599 1.00 96.50 166 LYS A N 1
ATOM 1283 C CA . LYS A 1 166 ? 3.230 -11.745 5.811 1.00 96.50 166 LYS A CA 1
ATOM 1284 C C . LYS A 1 166 ? 4.171 -11.336 6.941 1.00 96.50 166 LYS A C 1
ATOM 1286 O O . LYS A 1 166 ? 4.595 -12.179 7.720 1.00 96.50 166 LYS A O 1
ATOM 1291 N N . VAL A 1 167 ? 4.511 -10.050 7.003 1.00 97.19 167 VAL A N 1
ATOM 1292 C CA . VAL A 1 167 ? 5.584 -9.551 7.874 1.00 97.19 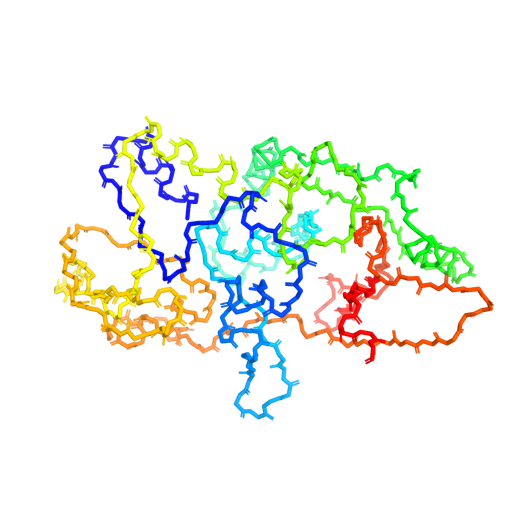167 VAL A CA 1
ATOM 1293 C C . VAL A 1 167 ? 5.070 -9.116 9.247 1.00 97.19 167 VAL A C 1
ATOM 1295 O O . VAL A 1 167 ? 5.709 -9.393 10.256 1.00 97.19 167 VAL A O 1
ATOM 1298 N N . LEU A 1 168 ? 3.920 -8.437 9.303 1.00 97.88 168 LEU A N 1
ATOM 1299 C CA . LEU A 1 168 ? 3.452 -7.761 10.519 1.00 97.88 168 LEU A CA 1
ATOM 1300 C C . LEU A 1 168 ? 2.365 -8.545 11.257 1.00 97.88 168 LEU A C 1
ATOM 1302 O O . LEU A 1 168 ? 2.323 -8.522 12.484 1.00 97.88 168 LEU A O 1
ATOM 1306 N N . LEU A 1 169 ? 1.480 -9.235 10.529 1.00 98.00 169 LEU A N 1
ATOM 1307 C CA . LEU A 1 169 ? 0.365 -9.957 11.145 1.00 98.00 169 LEU A CA 1
ATOM 1308 C C . LEU A 1 169 ? 0.827 -11.082 12.086 1.00 98.00 169 LEU A C 1
ATOM 1310 O O . LEU A 1 169 ? 0.302 -11.132 13.193 1.00 98.00 169 LEU A O 1
ATOM 1314 N N . PRO A 1 170 ? 1.813 -11.940 11.742 1.00 97.94 170 PRO A N 1
ATOM 1315 C CA . PRO A 1 170 ? 2.249 -12.989 12.662 1.00 97.94 170 PRO A CA 1
ATOM 1316 C C . PRO A 1 170 ? 2.786 -12.426 13.980 1.00 97.94 170 PRO A C 1
ATOM 1318 O O . PRO A 1 170 ? 2.494 -12.971 15.037 1.00 97.94 170 PRO A O 1
ATOM 1321 N N . ARG A 1 171 ? 3.511 -11.301 13.924 1.00 98.12 171 ARG A N 1
ATOM 1322 C CA . ARG A 1 171 ? 4.016 -10.596 15.109 1.00 98.12 171 ARG A CA 1
ATOM 1323 C C . ARG A 1 171 ? 2.886 -10.013 15.957 1.00 98.12 171 ARG A C 1
ATOM 1325 O O . ARG A 1 171 ? 2.880 -10.207 17.166 1.00 98.12 171 ARG A O 1
ATOM 1332 N N . LEU A 1 172 ? 1.896 -9.374 15.323 1.00 98.62 172 LEU A N 1
ATOM 1333 C CA . LEU A 1 172 ? 0.694 -8.883 16.006 1.00 98.62 172 LEU A CA 1
ATOM 1334 C C . LEU A 1 172 ? -0.025 -10.012 16.759 1.00 98.62 172 LEU A C 1
ATOM 1336 O O . LEU A 1 172 ? -0.322 -9.858 17.940 1.00 98.62 172 LEU A O 1
ATOM 1340 N N . LEU A 1 173 ? -0.284 -11.136 16.083 1.00 98.44 173 LEU A N 1
ATOM 1341 C CA . LEU A 1 173 ? -0.995 -12.274 16.671 1.00 98.44 173 LEU A CA 1
ATOM 1342 C C . LEU A 1 173 ? -0.177 -12.941 17.787 1.00 98.44 173 LEU A C 1
ATOM 1344 O O . LEU A 1 173 ? -0.726 -13.275 18.832 1.00 98.44 173 LEU A O 1
ATOM 1348 N N . ALA A 1 174 ? 1.140 -13.092 17.602 1.00 98.62 174 ALA A N 1
ATOM 1349 C CA . ALA A 1 174 ? 2.036 -13.647 18.620 1.00 98.62 174 ALA A CA 1
ATOM 1350 C C . ALA A 1 174 ? 2.091 -12.787 19.894 1.00 98.62 174 ALA A C 1
ATOM 1352 O O . ALA A 1 174 ? 2.236 -13.324 20.989 1.00 98.62 174 ALA A O 1
ATOM 1353 N N . ALA A 1 175 ? 1.927 -11.469 19.762 1.00 98.62 175 ALA A N 1
ATOM 1354 C CA . ALA A 1 175 ? 1.829 -10.539 20.883 1.00 98.62 175 ALA A CA 1
ATOM 1355 C C . ALA A 1 175 ? 0.413 -10.453 21.500 1.00 98.62 175 ALA A C 1
ATOM 1357 O O . ALA A 1 175 ? 0.159 -9.594 22.342 1.00 98.62 175 ALA A O 1
ATOM 1358 N N . GLY A 1 176 ? -0.526 -11.315 21.087 1.00 98.50 176 GLY A N 1
ATOM 1359 C CA . GLY A 1 176 ? -1.896 -11.353 21.610 1.00 98.50 176 GLY A CA 1
ATOM 1360 C C . GLY A 1 176 ? -2.839 -10.302 21.016 1.00 98.50 176 GLY A C 1
ATOM 1361 O O . GLY A 1 176 ? -3.926 -10.084 21.548 1.00 98.50 176 GLY A O 1
ATOM 1362 N N . GLY A 1 177 ? -2.437 -9.629 19.937 1.00 98.62 177 GLY A N 1
ATOM 1363 C CA . GLY A 1 177 ? -3.334 -8.771 19.175 1.00 98.62 177 GLY A CA 1
ATOM 1364 C C . GLY A 1 177 ? -4.306 -9.575 18.313 1.00 98.62 177 GLY A C 1
ATOM 1365 O O . GLY A 1 177 ? -4.009 -10.685 17.877 1.00 98.62 177 GLY A O 1
ATOM 1366 N N . GLU A 1 178 ? -5.463 -8.988 18.027 1.00 98.56 178 GLU A N 1
ATOM 1367 C CA . GLU A 1 178 ? -6.560 -9.636 17.305 1.00 98.56 178 GLU A CA 1
ATOM 1368 C C . GLU A 1 178 ? -6.887 -8.888 16.003 1.00 98.56 178 GLU A C 1
ATOM 1370 O O . GLU A 1 178 ? -6.640 -7.683 15.874 1.00 98.56 178 GLU A O 1
ATOM 1375 N N . VAL A 1 179 ? -7.469 -9.590 15.026 1.00 98.56 179 VAL A N 1
ATOM 1376 C CA . VAL A 1 179 ? -7.954 -8.993 13.772 1.00 98.56 179 VAL A CA 1
ATOM 1377 C C . VAL A 1 179 ? -9.381 -9.447 13.496 1.00 98.56 179 VAL A C 1
ATOM 1379 O O . VAL A 1 179 ? -9.640 -10.636 13.342 1.00 98.56 179 VAL A O 1
ATOM 1382 N N . LEU A 1 180 ? -10.286 -8.482 13.358 1.00 98.25 180 LEU A N 1
ATOM 1383 C CA . LEU A 1 180 ? -11.648 -8.677 12.888 1.00 98.25 180 LEU A CA 1
ATOM 1384 C C . LEU A 1 180 ? -11.730 -8.284 11.406 1.00 98.25 180 LEU A C 1
ATOM 1386 O O . LEU A 1 180 ? -11.842 -7.106 11.065 1.00 98.25 180 LEU A O 1
ATOM 1390 N N . SER A 1 181 ? -11.619 -9.282 10.529 1.00 98.19 181 SER A N 1
ATOM 1391 C CA . SER A 1 181 ? -11.764 -9.131 9.073 1.00 98.19 181 SER A CA 1
ATOM 1392 C C . SER A 1 181 ? -13.230 -9.124 8.636 1.00 98.19 181 SER A C 1
ATOM 1394 O O . SER A 1 181 ? -14.091 -9.595 9.376 1.00 98.19 181 SER A O 1
ATOM 1396 N N . ASN A 1 182 ? -13.506 -8.683 7.406 1.00 98.00 182 ASN A N 1
ATOM 1397 C CA . ASN A 1 182 ? -14.863 -8.502 6.880 1.00 98.00 182 ASN A CA 1
ATOM 1398 C C . ASN A 1 182 ? -15.741 -7.643 7.804 1.00 98.00 182 ASN A C 1
ATOM 1400 O O . ASN A 1 182 ? -16.936 -7.889 7.956 1.00 98.00 182 ASN A O 1
ATOM 1404 N N . CYS A 1 183 ? -15.136 -6.632 8.426 1.00 98.44 183 CYS A N 1
ATOM 1405 C CA . CYS A 1 183 ? -15.804 -5.716 9.333 1.00 98.44 183 CYS A CA 1
ATOM 1406 C C . CYS A 1 183 ? -15.386 -4.282 9.012 1.00 98.44 183 CYS A C 1
ATOM 1408 O O . CYS A 1 183 ? -14.204 -3.941 9.022 1.00 98.44 183 CYS A O 1
ATOM 1410 N N . VAL A 1 184 ? -16.350 -3.436 8.666 1.00 98.06 184 VAL A N 1
ATOM 1411 C CA . VAL A 1 184 ? -16.096 -2.065 8.218 1.00 98.06 184 VAL A CA 1
ATOM 1412 C C . VAL A 1 184 ? -16.400 -1.109 9.358 1.00 98.06 184 VAL A C 1
ATOM 1414 O O . VAL A 1 184 ? -17.545 -1.010 9.783 1.00 98.06 184 VAL A O 1
ATOM 1417 N N . ALA A 1 185 ? -15.393 -0.368 9.822 1.00 98.38 185 ALA A N 1
ATOM 1418 C CA . ALA A 1 185 ? -15.599 0.750 10.738 1.00 98.38 185 ALA A CA 1
ATOM 1419 C C . ALA A 1 185 ? -16.426 1.852 10.054 1.00 98.38 185 ALA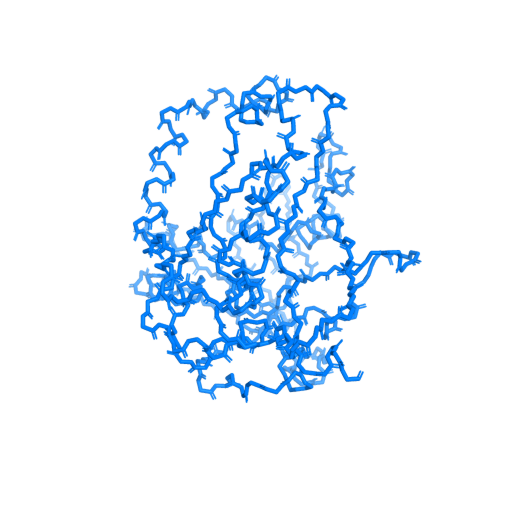 A C 1
ATOM 1421 O O . ALA A 1 185 ? -16.013 2.398 9.024 1.00 98.38 185 ALA A O 1
ATOM 1422 N N . VAL A 1 186 ? -17.581 2.187 10.627 1.00 98.12 186 VAL A N 1
ATOM 1423 C CA . VAL A 1 186 ? -18.512 3.176 10.065 1.00 98.12 186 VAL A CA 1
ATOM 1424 C C . VAL A 1 186 ? -18.385 4.531 10.746 1.00 98.12 186 VAL A C 1
ATOM 1426 O O . VAL A 1 186 ? -18.385 5.544 10.037 1.00 98.12 186 VAL A O 1
ATOM 1429 N N . ARG A 1 187 ? -18.192 4.536 12.073 1.00 98.12 187 ARG A N 1
ATOM 1430 C CA . ARG A 1 187 ? -18.127 5.736 12.912 1.00 98.12 187 ARG A CA 1
ATOM 1431 C C . ARG A 1 187 ? -17.167 5.550 14.088 1.00 98.12 187 ARG A C 1
ATOM 1433 O O . ARG A 1 187 ? -17.144 4.506 14.732 1.00 98.12 187 ARG A O 1
ATOM 1440 N N . VAL A 1 188 ? -16.376 6.574 14.385 1.00 98.25 188 VAL A N 1
ATOM 1441 C CA . VAL A 1 188 ? -15.618 6.687 15.636 1.00 98.25 188 VAL A CA 1
ATOM 1442 C C . VAL A 1 188 ? -16.536 7.296 16.684 1.00 98.25 188 VAL A C 1
ATOM 1444 O O . VAL A 1 188 ? -17.027 8.407 16.507 1.00 98.25 188 VAL A O 1
ATOM 1447 N N . VAL A 1 189 ? -16.734 6.595 17.796 1.00 98.00 189 VAL A N 1
ATOM 1448 C CA . VAL A 1 189 ? -17.496 7.119 18.931 1.00 98.00 189 VAL A CA 1
ATOM 1449 C C . VAL A 1 189 ? -16.544 7.933 19.798 1.00 98.00 189 VAL A C 1
ATOM 1451 O O . VAL A 1 189 ? -15.520 7.418 20.257 1.00 98.00 189 VAL A O 1
ATOM 1454 N N . HIS A 1 190 ? -16.857 9.205 20.035 1.00 95.94 190 HIS A N 1
ATOM 1455 C CA . HIS A 1 190 ? -16.054 10.099 20.869 1.00 95.94 190 HIS A CA 1
ATOM 1456 C C . HIS A 1 190 ? -16.933 11.013 21.724 1.00 95.94 190 HIS A C 1
ATOM 1458 O O . HIS A 1 190 ? -18.065 11.328 21.370 1.00 95.94 190 HIS A O 1
ATOM 1464 N N . GLN A 1 191 ? -16.418 11.401 22.889 1.00 94.12 191 GLN A N 1
ATOM 1465 C CA . GLN A 1 191 ? -17.094 12.294 23.826 1.00 94.12 191 GLN A CA 1
ATOM 1466 C C . GLN A 1 191 ? -16.056 13.072 24.639 1.00 94.12 191 GLN A C 1
ATOM 1468 O O . GLN A 1 191 ? -15.066 12.502 25.107 1.00 94.12 191 GLN A O 1
ATOM 1473 N N . GLY A 1 192 ? -16.280 14.377 24.826 1.00 89.19 192 GLY A N 1
ATOM 1474 C CA . GLY A 1 192 ? -15.388 15.229 25.622 1.00 89.19 192 GLY A CA 1
ATOM 1475 C C . GLY A 1 192 ? -13.958 15.292 25.073 1.00 89.19 192 GLY A C 1
ATOM 1476 O O . GLY A 1 192 ? -13.007 15.319 25.846 1.00 89.19 192 GLY A O 1
ATOM 1477 N N . GLY A 1 193 ? -13.797 15.238 23.746 1.00 86.75 193 GLY A N 1
ATOM 1478 C CA . GLY A 1 193 ? -12.487 15.264 23.084 1.00 86.75 193 GLY A CA 1
ATOM 1479 C C . GLY A 1 193 ? -11.702 13.949 23.142 1.00 86.75 193 GLY A C 1
ATOM 1480 O O . GLY A 1 193 ? -10.534 13.928 22.765 1.00 86.75 193 GLY A O 1
ATOM 1481 N N . ALA A 1 194 ? -12.315 12.852 23.595 1.00 93.56 194 ALA A N 1
ATOM 1482 C CA . ALA A 1 194 ? -11.664 11.551 23.689 1.00 93.56 194 ALA A CA 1
ATOM 1483 C C . ALA A 1 194 ? -12.488 10.453 23.007 1.00 93.56 194 ALA A C 1
ATOM 1485 O O . ALA A 1 194 ? -13.712 10.401 23.136 1.00 93.56 194 ALA A O 1
ATOM 1486 N N . ALA A 1 195 ? -11.802 9.532 22.329 1.00 95.88 195 ALA A N 1
ATOM 1487 C CA . ALA A 1 195 ? -12.432 8.343 21.770 1.00 95.88 195 ALA A CA 1
ATOM 1488 C C . ALA A 1 195 ? -13.033 7.456 22.880 1.00 95.88 195 ALA A C 1
ATOM 1490 O O . ALA A 1 195 ? -12.548 7.411 24.017 1.00 95.88 195 ALA A O 1
ATOM 1491 N N . ARG A 1 196 ? -14.116 6.763 22.542 1.00 97.19 196 ARG A N 1
ATOM 1492 C CA . ARG A 1 196 ? -14.800 5.758 23.370 1.00 97.19 196 ARG A CA 1
ATOM 1493 C C . ARG A 1 196 ? -14.901 4.413 22.667 1.00 97.19 196 ARG A C 1
ATOM 1495 O O . ARG A 1 196 ? -15.065 3.391 23.331 1.00 97.19 196 ARG A O 1
ATOM 1502 N N . GLY A 1 197 ? -14.768 4.403 21.347 1.00 97.75 197 GLY A N 1
ATOM 1503 C CA . GLY A 1 197 ? -14.903 3.188 20.579 1.00 97.75 197 GLY A CA 1
ATOM 1504 C C . GLY A 1 197 ? -15.068 3.434 19.094 1.00 97.75 197 GLY A C 1
ATOM 1505 O O . GLY A 1 197 ? -14.825 4.531 18.586 1.00 97.75 197 GLY A O 1
ATOM 1506 N N . VAL A 1 198 ? -15.490 2.379 18.416 1.00 98.44 198 VAL A N 1
ATOM 1507 C CA . VAL A 1 198 ? -15.812 2.363 16.996 1.00 98.44 198 VAL A CA 1
ATOM 1508 C C . VAL A 1 198 ? -17.104 1.576 16.827 1.00 98.44 198 VAL A C 1
ATOM 1510 O O . VAL A 1 198 ? -17.231 0.471 17.351 1.00 98.44 198 VAL A O 1
ATOM 1513 N N . GLU A 1 199 ? -18.038 2.143 16.079 1.00 98.56 199 GLU A N 1
ATOM 1514 C CA . GLU A 1 199 ? -19.150 1.401 15.499 1.00 98.56 199 GLU A CA 1
ATOM 1515 C C . GLU A 1 199 ? -18.696 0.851 14.154 1.00 98.56 199 GLU A C 1
ATOM 1517 O O . GLU A 1 199 ? -18.074 1.552 13.341 1.00 98.56 199 GLU A O 1
ATOM 1522 N N . ALA A 1 200 ? -18.996 -0.415 13.919 1.00 98.69 200 ALA A N 1
ATOM 1523 C CA . ALA A 1 200 ? -18.635 -1.132 12.717 1.00 98.69 200 ALA A CA 1
ATOM 1524 C C . ALA A 1 200 ? -19.783 -2.037 12.262 1.00 98.69 200 ALA A C 1
ATOM 1526 O O . ALA A 1 200 ? -20.751 -2.263 12.983 1.00 98.69 200 ALA A O 1
ATOM 1527 N N . VAL A 1 201 ? -19.671 -2.558 11.045 1.00 98.56 201 VAL A N 1
ATOM 1528 C CA . VAL A 1 201 ? -20.624 -3.519 10.488 1.00 98.56 201 VAL A CA 1
ATOM 1529 C C . VAL A 1 201 ? -19.887 -4.736 9.955 1.00 98.56 201 VAL A C 1
ATOM 1531 O O . VAL A 1 201 ? -18.910 -4.602 9.213 1.00 98.56 201 VAL A O 1
ATOM 1534 N N . ALA A 1 202 ? -20.361 -5.926 10.311 1.00 98.50 202 ALA A N 1
ATOM 1535 C CA . ALA A 1 202 ? -19.918 -7.163 9.687 1.00 98.50 202 ALA A CA 1
ATOM 1536 C C . ALA A 1 202 ? -20.499 -7.238 8.272 1.00 98.50 202 ALA A C 1
ATOM 1538 O O . ALA A 1 202 ? -21.677 -6.937 8.067 1.00 98.50 202 ALA A O 1
ATOM 1539 N N . ILE A 1 203 ? -19.693 -7.639 7.291 1.00 97.56 203 ILE A N 1
ATOM 1540 C CA . ILE A 1 203 ? -20.112 -7.694 5.890 1.00 97.56 203 ILE A CA 1
ATOM 1541 C C . ILE A 1 203 ? -19.900 -9.075 5.283 1.00 97.56 203 ILE A C 1
ATOM 1543 O O . ILE A 1 203 ? -18.911 -9.756 5.548 1.00 97.56 203 ILE A O 1
ATOM 1547 N N . ASN A 1 204 ? -20.818 -9.479 4.408 1.00 96.38 204 ASN A N 1
ATOM 1548 C CA . ASN A 1 204 ? -20.642 -10.678 3.606 1.00 96.38 204 ASN A CA 1
ATOM 1549 C C . ASN A 1 204 ? -19.468 -10.465 2.625 1.00 96.38 204 ASN A C 1
ATOM 1551 O O . ASN A 1 204 ? -19.471 -9.487 1.866 1.00 96.38 204 ASN A O 1
ATOM 1555 N N . PRO A 1 205 ? -18.465 -11.359 2.590 1.00 91.12 205 PRO A N 1
ATOM 1556 C CA . PRO A 1 205 ? -17.287 -11.181 1.743 1.00 91.12 205 PRO A CA 1
ATOM 1557 C C . PRO A 1 205 ? -17.594 -11.245 0.241 1.00 91.12 205 PRO A C 1
ATOM 1559 O O . PRO A 1 205 ? -16.826 -10.700 -0.547 1.00 91.12 205 PRO A O 1
ATOM 1562 N N . VAL A 1 206 ? -18.718 -11.843 -0.161 1.00 89.31 206 VAL A N 1
ATOM 1563 C CA . VAL A 1 206 ? -19.129 -11.975 -1.565 1.00 89.31 206 VAL A CA 1
ATOM 1564 C C . VAL A 1 206 ? -20.177 -10.924 -1.922 1.00 89.31 206 VAL A C 1
ATOM 1566 O O . VAL A 1 206 ? -19.939 -10.093 -2.792 1.00 89.31 206 VAL A O 1
ATOM 1569 N N . THR A 1 207 ? -21.319 -10.919 -1.229 1.00 92.75 207 THR A N 1
ATOM 1570 C CA . THR A 1 207 ? -22.457 -10.045 -1.571 1.00 92.75 207 THR A CA 1
ATOM 1571 C C . THR A 1 207 ? -22.288 -8.611 -1.080 1.00 92.75 207 THR A C 1
ATOM 1573 O O . THR A 1 207 ? -23.053 -7.742 -1.486 1.00 92.75 207 THR A O 1
ATOM 1576 N N . ARG A 1 208 ? -21.313 -8.359 -0.191 1.00 90.69 208 ARG A N 1
ATOM 1577 C CA . ARG A 1 208 ? -21.053 -7.060 0.464 1.00 90.69 208 ARG A CA 1
ATOM 1578 C C . ARG A 1 208 ? -22.213 -6.549 1.329 1.00 90.69 208 ARG A C 1
ATOM 1580 O O . ARG A 1 208 ? -22.138 -5.435 1.839 1.00 90.69 208 ARG A O 1
ATOM 1587 N N . GLN A 1 209 ? -23.252 -7.357 1.535 1.00 96.38 209 GLN A N 1
ATOM 1588 C CA . GLN A 1 209 ? -24.377 -7.027 2.405 1.00 96.38 209 GLN A CA 1
ATOM 1589 C C . GLN A 1 209 ? -23.939 -6.965 3.869 1.00 96.38 209 GLN A C 1
ATOM 1591 O O . GLN A 1 209 ? -23.097 -7.755 4.304 1.00 96.38 209 GLN A O 1
ATOM 1596 N N . VAL A 1 210 ? -24.540 -6.043 4.621 1.00 98.00 210 VAL A N 1
ATOM 1597 C CA . VAL A 1 210 ? -24.380 -5.963 6.075 1.00 98.00 210 VAL A CA 1
ATOM 1598 C C . VAL A 1 210 ? -25.030 -7.188 6.711 1.00 98.00 210 VAL A C 1
ATOM 1600 O O . VAL A 1 210 ? -26.183 -7.504 6.428 1.00 98.00 210 VAL A O 1
ATOM 1603 N N . LEU A 1 211 ? -24.268 -7.881 7.553 1.00 98.12 211 LEU A N 1
ATOM 1604 C CA . LEU A 1 211 ? -24.705 -9.060 8.301 1.00 98.12 211 LEU A CA 1
ATOM 1605 C C . LEU A 1 211 ? -25.142 -8.712 9.726 1.00 98.12 211 LEU A C 1
ATOM 1607 O O . LEU A 1 211 ? -25.923 -9.445 10.322 1.00 98.12 211 LEU A O 1
ATOM 1611 N N . GLY A 1 212 ? -24.627 -7.613 10.272 1.00 98.19 212 GLY A N 1
ATOM 1612 C CA . GLY A 1 212 ? -24.941 -7.162 11.619 1.00 98.19 212 GLY A CA 1
ATOM 1613 C C . GLY A 1 212 ? -24.060 -6.001 12.054 1.00 98.19 212 GLY A C 1
ATOM 1614 O O . GLY A 1 212 ? -23.018 -5.723 11.451 1.00 98.19 212 GLY A O 1
ATOM 1615 N N . GLU A 1 213 ? -24.501 -5.331 13.108 1.00 98.38 213 GLU A N 1
ATOM 1616 C CA . GLU A 1 213 ? -23.773 -4.247 13.758 1.00 98.38 213 GLU A CA 1
ATOM 1617 C C . GLU A 1 213 ? -22.748 -4.808 14.748 1.00 98.38 213 GLU A C 1
ATOM 1619 O O . GLU A 1 213 ? -22.934 -5.871 15.343 1.00 98.38 213 GLU A O 1
ATOM 1624 N N . VAL A 1 214 ? -21.634 -4.097 14.897 1.00 98.56 214 VAL A N 1
ATOM 1625 C CA . VAL A 1 214 ? -20.538 -4.443 15.797 1.00 98.56 214 VAL A CA 1
ATOM 1626 C C . VAL A 1 214 ? -20.139 -3.191 16.564 1.00 98.56 214 VAL A C 1
ATOM 1628 O O . VAL A 1 214 ? -19.646 -2.224 15.983 1.00 98.56 214 VAL A O 1
ATOM 1631 N N . GLU A 1 215 ? -20.295 -3.225 17.882 1.00 98.31 215 GLU A N 1
ATOM 1632 C CA . GLU A 1 215 ? -19.821 -2.165 18.768 1.00 98.31 215 GLU A CA 1
ATOM 1633 C C . GLU A 1 215 ? -18.499 -2.561 19.422 1.00 98.31 215 GLU A C 1
ATOM 1635 O O . GLU A 1 215 ? -18.358 -3.635 20.010 1.00 98.31 215 GLU A O 1
ATOM 1640 N N . ILE A 1 216 ? -17.507 -1.676 19.333 1.00 98.31 216 ILE A N 1
ATOM 1641 C CA . ILE A 1 216 ? -16.177 -1.900 19.894 1.00 98.31 216 ILE A CA 1
ATOM 1642 C C . ILE A 1 216 ? -15.880 -0.777 20.874 1.00 98.31 216 ILE A C 1
ATOM 1644 O O . ILE A 1 216 ? -15.651 0.360 20.470 1.00 98.31 216 ILE A O 1
ATOM 1648 N N . THR A 1 217 ? -15.814 -1.090 22.167 1.00 98.12 217 THR A N 1
ATOM 1649 C CA . THR A 1 217 ? -15.355 -0.133 23.182 1.00 98.12 217 THR A CA 1
ATOM 1650 C C . THR A 1 217 ? -13.829 -0.098 23.230 1.00 98.12 217 THR A C 1
ATOM 1652 O O . THR A 1 217 ? -13.174 -1.122 23.423 1.00 98.12 217 THR A O 1
ATOM 1655 N N . ALA A 1 218 ? -13.243 1.093 23.097 1.00 97.12 218 ALA A N 1
ATOM 1656 C CA . ALA A 1 218 ? -11.798 1.280 23.140 1.00 97.12 218 ALA A CA 1
ATOM 1657 C C . ALA A 1 218 ? -11.418 2.651 23.711 1.00 97.12 218 ALA A C 1
ATOM 1659 O O . ALA A 1 218 ? -11.987 3.681 23.356 1.00 97.12 218 ALA A O 1
ATOM 1660 N N . LYS A 1 219 ? -10.382 2.680 24.558 1.00 95.00 219 LYS A N 1
ATOM 1661 C CA . LYS A 1 219 ? -9.846 3.929 25.134 1.00 95.00 219 LYS A CA 1
ATOM 1662 C C . LYS A 1 219 ? -9.097 4.788 24.110 1.00 95.00 219 LYS A C 1
ATOM 1664 O O . LYS A 1 219 ? -8.901 5.979 24.326 1.00 95.00 219 LYS A O 1
ATOM 1669 N N . ARG A 1 220 ? -8.595 4.165 23.043 1.00 95.94 220 ARG A N 1
ATOM 1670 C CA . ARG A 1 220 ? -7.786 4.789 21.992 1.00 95.94 220 ARG A CA 1
ATOM 1671 C C . ARG A 1 220 ? -8.172 4.171 20.658 1.00 95.94 220 ARG A C 1
ATOM 1673 O O . ARG A 1 220 ? -8.353 2.960 20.581 1.00 95.94 220 ARG A O 1
ATOM 1680 N N . VAL A 1 221 ? -8.254 4.999 19.624 1.00 97.56 221 VAL A N 1
ATOM 1681 C CA . VAL A 1 221 ? -8.560 4.576 18.255 1.00 97.56 221 VAL A CA 1
ATOM 1682 C C . VAL A 1 221 ? -7.453 5.100 17.347 1.00 97.56 221 VAL A C 1
ATOM 1684 O O . VAL A 1 221 ? -7.172 6.296 17.338 1.00 97.56 221 VAL A O 1
ATOM 1687 N N . CYS A 1 222 ? -6.804 4.201 16.608 1.00 97.88 222 CYS A N 1
ATOM 1688 C CA . CYS A 1 222 ? -5.805 4.549 15.601 1.00 97.88 222 CYS A CA 1
ATOM 1689 C C . CYS A 1 222 ? -6.418 4.348 14.216 1.00 97.88 222 CYS A C 1
ATOM 1691 O O . CYS A 1 222 ? -6.764 3.227 13.843 1.00 97.88 222 CYS A O 1
ATOM 1693 N N . LEU A 1 223 ? -6.556 5.430 13.451 1.00 97.69 223 LEU A N 1
ATOM 1694 C CA . LEU A 1 223 ? -7.078 5.356 12.092 1.00 97.69 223 LEU A CA 1
ATOM 1695 C C . LEU A 1 223 ? -5.954 5.018 11.113 1.00 97.69 223 LEU A C 1
ATOM 1697 O O . LEU A 1 223 ? -4.893 5.635 11.106 1.00 97.69 223 LEU A O 1
ATOM 1701 N N . SER A 1 224 ? -6.177 4.000 10.289 1.00 97.19 224 SER A N 1
ATOM 1702 C CA . SER A 1 224 ? -5.227 3.530 9.271 1.00 97.19 224 SER A CA 1
ATOM 1703 C C . SER A 1 224 ? -5.965 3.041 8.019 1.00 97.19 224 SER A C 1
ATOM 1705 O O . SER A 1 224 ? -5.552 2.080 7.376 1.00 97.19 224 SER A O 1
ATOM 1707 N N . ALA A 1 225 ? -7.075 3.697 7.677 1.00 96.50 225 ALA A N 1
ATOM 1708 C CA . ALA A 1 225 ? -8.020 3.272 6.648 1.00 96.50 225 ALA A CA 1
ATOM 1709 C C . ALA A 1 225 ? -7.693 3.855 5.259 1.00 96.50 225 ALA A C 1
ATOM 1711 O O . ALA A 1 225 ? -8.605 4.188 4.509 1.00 96.50 225 ALA A O 1
ATOM 1712 N N . SER A 1 226 ? -6.405 3.969 4.898 1.00 95.69 226 SER A N 1
ATOM 1713 C CA . SER A 1 226 ? -5.871 4.696 3.719 1.00 95.69 226 SER A CA 1
ATOM 1714 C C . SER A 1 226 ? -6.036 6.225 3.766 1.00 95.69 226 SER A C 1
ATOM 1716 O O . SER A 1 226 ? -6.736 6.752 4.625 1.00 95.69 226 SER A O 1
ATOM 1718 N N . ALA A 1 227 ? -5.401 6.946 2.830 1.00 94.94 227 ALA A N 1
ATOM 1719 C CA . ALA A 1 227 ? -5.487 8.408 2.750 1.00 94.94 227 ALA A CA 1
ATOM 1720 C C . ALA A 1 227 ? -6.937 8.912 2.618 1.00 94.94 227 ALA A C 1
ATOM 1722 O O . ALA A 1 227 ? -7.340 9.826 3.331 1.00 94.94 227 ALA A O 1
ATOM 1723 N N . THR A 1 228 ? -7.742 8.283 1.756 1.00 94.75 228 THR A N 1
ATOM 1724 C CA . THR A 1 228 ? -9.142 8.684 1.543 1.00 94.75 228 THR A CA 1
ATOM 1725 C C . THR A 1 228 ? -10.077 8.116 2.606 1.00 94.75 228 THR A C 1
ATOM 1727 O O . THR A 1 228 ? -10.940 8.830 3.106 1.00 94.75 228 THR A O 1
ATOM 1730 N N . GLY A 1 229 ? -9.908 6.849 2.998 1.00 95.94 229 GLY A N 1
ATOM 1731 C CA . GLY A 1 229 ? -10.810 6.215 3.964 1.00 95.94 229 GLY A CA 1
ATOM 1732 C C . GLY A 1 229 ? -10.641 6.740 5.391 1.00 95.94 229 GLY A C 1
ATOM 1733 O O . GLY A 1 229 ? -11.640 6.872 6.094 1.00 95.94 229 GLY A O 1
ATOM 1734 N N . THR A 1 230 ? -9.427 7.126 5.807 1.00 97.62 230 THR A N 1
ATOM 1735 C CA . THR A 1 230 ? -9.217 7.808 7.096 1.00 97.62 230 THR A CA 1
ATOM 1736 C C . THR A 1 230 ? -9.925 9.160 7.123 1.00 97.62 230 THR A C 1
ATOM 1738 O O . THR A 1 230 ? -10.668 9.424 8.065 1.00 97.62 230 THR A O 1
ATOM 1741 N N . ALA A 1 231 ? -9.756 9.989 6.085 1.00 97.25 231 ALA A N 1
ATOM 1742 C CA . ALA A 1 231 ? -10.438 11.280 5.998 1.00 97.25 231 ALA A CA 1
ATOM 1743 C C . ALA A 1 231 ? -11.965 11.110 5.991 1.00 97.25 231 ALA A C 1
ATOM 1745 O O . ALA A 1 231 ? -12.663 11.759 6.763 1.00 97.25 231 ALA A O 1
ATOM 1746 N N . ALA A 1 232 ? -12.484 10.175 5.190 1.00 96.69 232 ALA A N 1
ATOM 1747 C CA . ALA A 1 232 ? -13.916 9.898 5.128 1.00 96.69 232 ALA A CA 1
ATOM 1748 C C . ALA A 1 232 ? -14.487 9.428 6.477 1.00 96.69 232 ALA A C 1
ATOM 1750 O O . ALA A 1 232 ? -15.587 9.827 6.846 1.00 96.69 232 ALA A O 1
ATOM 1751 N N . LEU A 1 233 ? -13.758 8.587 7.218 1.00 98.06 233 LEU A N 1
ATOM 1752 C CA . LEU A 1 233 ? -14.191 8.129 8.537 1.00 98.06 233 LEU A CA 1
ATOM 1753 C C . LEU A 1 233 ? -14.165 9.262 9.570 1.00 98.06 233 LEU A C 1
ATOM 1755 O O . LEU A 1 233 ? -15.111 9.369 10.343 1.00 98.06 233 LEU A O 1
ATOM 1759 N N . LEU A 1 234 ? -13.139 10.119 9.566 1.00 97.62 234 LEU A N 1
ATOM 1760 C CA . LEU A 1 234 ? -13.079 11.299 10.439 1.00 97.62 234 LEU A CA 1
ATOM 1761 C C . LEU A 1 234 ? -14.264 12.240 10.198 1.00 97.62 234 LEU A C 1
ATOM 1763 O O . LEU A 1 234 ? -14.951 12.594 11.153 1.00 97.62 234 LEU A O 1
ATOM 1767 N N . LEU A 1 235 ? -14.531 12.571 8.928 1.00 97.38 235 LEU A N 1
ATOM 1768 C CA . LEU A 1 235 ? -15.628 13.456 8.527 1.00 97.38 235 LEU A CA 1
ATOM 1769 C C . LEU A 1 235 ? -16.991 12.887 8.929 1.00 97.38 235 LEU A C 1
ATOM 1771 O O . LEU A 1 235 ? -17.759 13.568 9.591 1.00 97.38 235 LEU A O 1
ATOM 1775 N N . ARG A 1 236 ? -17.278 11.617 8.606 1.00 97.56 236 ARG A N 1
ATOM 1776 C CA . ARG A 1 236 ? -18.551 10.976 8.994 1.00 97.56 236 ARG A CA 1
ATOM 1777 C C . ARG A 1 236 ? -18.728 10.796 10.503 1.00 97.56 236 ARG A C 1
ATOM 1779 O O . ARG A 1 236 ? -19.826 10.476 10.943 1.00 97.56 236 ARG A O 1
ATOM 1786 N N . SER A 1 237 ? -17.651 10.907 11.275 1.00 97.69 237 SER A N 1
ATOM 1787 C CA . SER A 1 237 ? -17.679 10.756 12.733 1.00 97.69 237 SER A CA 1
ATOM 1788 C C . SER A 1 237 ? -17.702 12.095 13.464 1.00 97.69 237 SER A C 1
ATOM 1790 O O . SER A 1 237 ? -17.579 12.100 14.688 1.00 97.69 237 SER A O 1
ATOM 1792 N N . ASP A 1 238 ? -17.781 13.217 12.741 1.00 95.94 238 ASP A N 1
ATOM 1793 C CA . ASP A 1 238 ? -17.730 14.572 13.298 1.00 95.94 238 ASP A CA 1
ATOM 1794 C C . ASP A 1 238 ? -16.555 14.766 14.274 1.00 95.94 238 ASP A C 1
ATOM 1796 O O . ASP A 1 238 ? -16.667 15.396 15.331 1.00 95.94 238 ASP A O 1
ATOM 1800 N N . VAL A 1 239 ? -15.401 14.166 13.957 1.00 95.62 239 VAL A N 1
ATOM 1801 C CA . VAL A 1 239 ? -14.188 14.365 14.754 1.00 95.62 239 VAL A CA 1
ATOM 1802 C C . VAL A 1 239 ? -13.699 15.786 14.513 1.00 95.62 239 VAL A C 1
ATOM 1804 O O . VAL A 1 239 ? -13.488 16.196 13.374 1.00 95.62 239 VAL A O 1
ATOM 1807 N N . ARG A 1 240 ? -13.506 16.542 15.598 1.00 93.31 240 ARG A N 1
ATOM 1808 C CA . ARG A 1 240 ? -13.058 17.935 15.526 1.00 93.31 240 ARG A CA 1
ATOM 1809 C C . ARG A 1 240 ? -11.743 18.044 14.755 1.00 93.31 240 ARG A C 1
ATOM 1811 O O . ARG A 1 240 ? -10.748 17.433 15.137 1.00 93.31 240 ARG A O 1
ATOM 1818 N N . ASP A 1 241 ? -11.735 18.915 13.755 1.00 94.31 241 ASP A N 1
ATOM 1819 C CA . ASP A 1 241 ? -10.554 19.244 12.966 1.00 94.31 241 ASP A CA 1
ATOM 1820 C C . ASP A 1 241 ? -10.149 20.710 13.184 1.00 94.31 241 ASP A C 1
ATOM 1822 O O . ASP A 1 241 ? -10.609 21.597 12.468 1.00 94.31 241 ASP A O 1
ATOM 1826 N N . PRO A 1 242 ? -9.300 21.002 14.184 1.00 92.75 242 PRO A N 1
ATOM 1827 C CA . PRO A 1 242 ? -8.815 22.360 14.410 1.00 92.75 242 PRO A CA 1
ATOM 1828 C C . PRO A 1 242 ? -7.892 22.870 13.291 1.00 92.75 242 PRO A C 1
ATOM 1830 O O . PRO A 1 242 ? -7.647 24.070 13.232 1.00 92.75 242 PRO A O 1
ATOM 1833 N N . SER A 1 243 ? -7.363 21.984 12.440 1.00 90.75 243 SER A N 1
ATOM 1834 C CA . SER A 1 243 ? -6.459 22.348 11.343 1.00 90.75 243 SER A CA 1
ATOM 1835 C C . SER A 1 243 ? -7.181 22.647 10.028 1.00 90.75 243 SER A C 1
ATOM 1837 O O . SER A 1 243 ? -6.635 23.354 9.191 1.00 90.75 243 SER A O 1
ATOM 1839 N N . GLY A 1 244 ? -8.398 22.127 9.846 1.00 94.06 244 GLY A N 1
ATOM 1840 C CA . GLY A 1 244 ? -9.163 22.235 8.600 1.00 94.06 244 GLY A CA 1
ATOM 1841 C C . GLY A 1 244 ? -8.623 21.380 7.445 1.00 94.06 244 GLY A C 1
ATOM 1842 O O . GLY A 1 244 ? -9.053 21.539 6.303 1.00 94.06 244 GLY A O 1
ATOM 1843 N N . GLU A 1 245 ? -7.680 20.476 7.709 1.00 93.44 245 GLU A N 1
ATOM 1844 C CA . GLU A 1 245 ? -6.974 19.690 6.692 1.00 93.44 245 GLU A CA 1
ATOM 1845 C C . GLU A 1 245 ? -7.714 18.399 6.293 1.00 93.44 245 GLU A C 1
ATOM 1847 O O . GLU A 1 245 ? -7.441 17.815 5.239 1.00 93.44 245 GLU A O 1
ATOM 1852 N N . THR A 1 246 ? -8.652 17.926 7.118 1.00 96.25 246 THR A N 1
ATOM 1853 C CA . THR A 1 246 ? -9.339 16.641 6.942 1.00 96.25 246 THR A CA 1
ATOM 1854 C C . THR A 1 246 ? -10.131 16.633 5.642 1.00 96.25 246 THR A C 1
ATOM 1856 O O . THR A 1 246 ? -11.130 17.326 5.489 1.00 96.25 246 THR A O 1
ATOM 1859 N N . GLY A 1 247 ? -9.687 15.802 4.697 1.00 95.44 247 GLY A N 1
ATOM 1860 C CA . GLY A 1 247 ? -10.308 15.672 3.378 1.00 95.44 247 GLY A CA 1
ATOM 1861 C C . GLY A 1 247 ? -9.890 16.737 2.359 1.00 95.44 247 GLY A C 1
ATOM 1862 O O . GLY A 1 247 ? -10.217 16.580 1.188 1.00 95.44 247 GLY A O 1
ATOM 1863 N N . ASN A 1 248 ? -9.113 17.751 2.753 1.00 95.19 248 ASN A N 1
ATOM 1864 C CA . ASN A 1 248 ? -8.815 18.916 1.910 1.00 95.19 248 ASN A CA 1
ATOM 1865 C C . ASN A 1 248 ? -7.418 18.900 1.270 1.00 95.19 248 ASN A C 1
ATOM 1867 O O . ASN A 1 248 ? -7.112 19.754 0.443 1.00 95.19 248 ASN A O 1
ATOM 1871 N N . THR A 1 249 ? -6.558 17.933 1.612 1.00 92.62 249 THR A N 1
ATOM 1872 C CA . THR A 1 249 ? -5.151 17.923 1.162 1.00 92.62 249 THR A CA 1
ATOM 1873 C C . THR A 1 249 ? -4.682 16.615 0.531 1.00 92.62 249 THR A C 1
ATOM 1875 O O . THR A 1 249 ? -3.494 16.282 0.569 1.00 92.62 249 THR A O 1
ATOM 1878 N N . LEU A 1 250 ? -5.599 15.881 -0.111 1.00 93.75 250 LEU A N 1
ATOM 1879 C CA . LEU A 1 250 ? -5.271 14.656 -0.842 1.00 93.75 250 LEU A CA 1
ATOM 1880 C C . LEU A 1 250 ? -4.180 14.913 -1.896 1.00 93.75 250 LEU A C 1
ATOM 1882 O O . LEU A 1 250 ? -4.310 15.770 -2.768 1.00 93.75 250 LEU A O 1
ATOM 1886 N N . ARG A 1 251 ? -3.109 14.119 -1.835 1.00 92.06 251 ARG A N 1
ATOM 1887 C CA . ARG A 1 251 ? -2.058 14.055 -2.852 1.00 92.06 251 ARG A CA 1
ATOM 1888 C C . ARG A 1 251 ? -2.046 12.656 -3.449 1.00 92.06 251 ARG A C 1
ATOM 1890 O O . ARG A 1 251 ? -2.096 11.668 -2.721 1.00 92.06 251 ARG A O 1
ATOM 1897 N N . ILE A 1 252 ? -1.978 12.590 -4.770 1.00 92.38 252 ILE A N 1
ATOM 1898 C CA . ILE A 1 252 ? -1.891 11.352 -5.544 1.00 92.38 252 ILE A CA 1
ATOM 1899 C C . ILE A 1 252 ? -0.783 11.500 -6.587 1.00 92.38 252 ILE A C 1
ATOM 1901 O O . ILE A 1 252 ? -0.357 12.617 -6.876 1.00 92.38 252 ILE A O 1
ATOM 1905 N N . HIS A 1 253 ? -0.329 10.382 -7.148 1.00 91.56 253 HIS A N 1
ATOM 1906 C CA . HIS A 1 253 ? 0.529 10.358 -8.331 1.00 91.56 253 HIS A CA 1
ATOM 1907 C C . HIS A 1 253 ? -0.314 9.876 -9.518 1.00 91.56 253 HIS A C 1
ATOM 1909 O O . HIS A 1 253 ? -0.471 8.663 -9.681 1.00 91.56 253 HIS A O 1
ATOM 1915 N N . PRO A 1 254 ? -0.926 10.782 -10.304 1.00 90.06 254 PRO A N 1
ATOM 1916 C CA . PRO A 1 254 ? -1.595 10.393 -11.535 1.00 90.06 254 PRO A CA 1
ATOM 1917 C C . PRO A 1 254 ? -0.570 9.770 -12.483 1.00 90.06 254 PRO A C 1
ATOM 1919 O O . PRO A 1 254 ? 0.467 10.372 -12.757 1.00 90.06 254 PRO A O 1
ATOM 1922 N N . ALA A 1 255 ? -0.852 8.561 -12.958 1.00 90.56 255 ALA A N 1
ATOM 1923 C CA . ALA A 1 255 ? -0.018 7.880 -13.935 1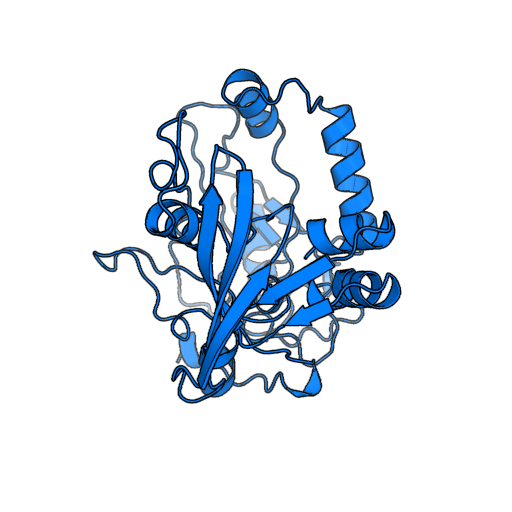.00 90.56 255 ALA A CA 1
ATOM 1924 C C . ALA A 1 255 ? -0.654 8.023 -15.319 1.00 90.56 255 ALA A C 1
ATOM 1926 O O . ALA A 1 255 ? -1.826 7.691 -15.501 1.00 90.56 255 ALA A O 1
ATOM 1927 N N . VAL A 1 256 ? 0.130 8.501 -16.282 1.00 91.00 256 VAL A N 1
ATOM 1928 C CA . VAL A 1 256 ? -0.223 8.477 -17.703 1.00 91.00 256 VAL A CA 1
ATOM 1929 C C . VAL A 1 256 ? 0.518 7.307 -18.334 1.00 91.00 256 VAL A C 1
ATOM 1931 O O . VAL A 1 256 ? 1.708 7.121 -18.084 1.00 91.00 256 VAL A O 1
ATOM 1934 N N . ILE A 1 257 ? -0.192 6.505 -19.123 1.00 89.62 257 ILE A N 1
ATOM 1935 C CA . ILE A 1 257 ? 0.380 5.351 -19.814 1.00 89.62 257 ILE A CA 1
ATOM 1936 C C . ILE A 1 257 ? 0.693 5.769 -21.248 1.00 89.62 257 ILE A C 1
ATOM 1938 O O . ILE A 1 257 ? -0.186 6.256 -21.956 1.00 89.62 257 ILE A O 1
ATOM 1942 N N . ALA A 1 258 ? 1.937 5.555 -21.665 1.00 90.25 258 ALA A N 1
ATOM 1943 C CA . ALA A 1 258 ? 2.348 5.598 -23.061 1.00 90.25 258 ALA A CA 1
ATOM 1944 C C . ALA A 1 258 ? 2.651 4.167 -23.522 1.00 90.25 258 ALA A C 1
ATOM 1946 O O . ALA A 1 258 ? 3.272 3.398 -22.787 1.00 90.25 258 ALA A O 1
ATOM 1947 N N . ALA A 1 259 ? 2.199 3.817 -24.722 1.00 89.88 259 ALA A N 1
ATOM 1948 C CA . ALA A 1 259 ? 2.412 2.513 -25.340 1.00 89.88 259 ALA A CA 1
ATOM 1949 C C . ALA A 1 259 ? 2.816 2.699 -26.808 1.00 89.88 259 ALA A C 1
ATOM 1951 O O . ALA A 1 259 ? 2.542 3.743 -27.400 1.00 89.88 259 ALA A O 1
ATOM 1952 N N . GLY A 1 260 ? 3.466 1.690 -27.380 1.00 89.38 260 GLY A N 1
ATOM 1953 C CA . GLY A 1 260 ? 3.895 1.686 -28.774 1.00 89.38 260 GLY A CA 1
ATOM 1954 C C . GLY A 1 260 ? 4.223 0.277 -29.255 1.00 89.38 260 GLY A C 1
ATOM 1955 O O . GLY A 1 260 ? 4.336 -0.648 -28.446 1.00 89.38 260 GLY A O 1
ATOM 1956 N N . ASP A 1 261 ? 4.369 0.137 -30.569 1.00 91.38 261 ASP A N 1
ATOM 1957 C CA . ASP A 1 261 ? 4.703 -1.129 -31.214 1.00 91.38 261 ASP A CA 1
ATOM 1958 C C . ASP A 1 261 ? 6.211 -1.392 -31.162 1.00 91.38 261 ASP A C 1
ATOM 1960 O O . ASP A 1 261 ? 7.031 -0.498 -31.374 1.00 91.38 261 ASP A O 1
ATOM 1964 N N . PHE A 1 262 ? 6.577 -2.644 -30.893 1.00 93.06 262 PHE A N 1
ATOM 1965 C CA . PHE A 1 262 ? 7.961 -3.114 -30.859 1.00 93.06 262 PHE A CA 1
ATOM 1966 C C . PHE A 1 262 ? 8.138 -4.249 -31.866 1.00 93.06 262 PHE A C 1
ATOM 1968 O O . PHE A 1 262 ? 7.237 -5.068 -32.034 1.00 93.06 262 PHE A O 1
ATOM 1975 N N . GLU A 1 263 ? 9.318 -4.335 -32.486 1.00 94.69 263 GLU A N 1
ATOM 1976 C CA . GLU A 1 263 ? 9.631 -5.375 -33.483 1.00 94.69 263 GLU A CA 1
ATOM 1977 C C . GLU A 1 263 ? 9.469 -6.798 -32.933 1.00 94.69 263 GLU A C 1
ATOM 1979 O O . GLU A 1 263 ? 8.991 -7.688 -33.631 1.00 94.69 263 GLU A O 1
ATOM 1984 N N . GLU A 1 264 ? 9.826 -7.008 -31.662 1.00 94.44 264 GLU A N 1
ATOM 1985 C CA . GLU A 1 264 ? 9.563 -8.267 -30.964 1.00 94.44 264 GLU A CA 1
ATOM 1986 C C . GLU A 1 264 ? 8.578 -8.060 -29.801 1.00 94.44 264 GLU A C 1
ATOM 1988 O O . GLU A 1 264 ? 8.556 -6.977 -29.197 1.00 94.44 264 GLU A O 1
ATOM 1993 N N . PRO A 1 265 ? 7.821 -9.103 -29.406 1.00 92.81 265 PRO A N 1
ATOM 1994 C CA . PRO A 1 265 ? 6.801 -9.000 -28.365 1.00 92.81 265 PRO A CA 1
ATOM 1995 C C . PRO A 1 265 ? 7.328 -8.518 -27.005 1.00 92.81 265 PRO A C 1
ATOM 1997 O O . PRO A 1 265 ? 8.270 -9.082 -26.439 1.00 92.81 265 PRO A O 1
ATOM 2000 N N . VAL A 1 266 ? 6.688 -7.494 -26.430 1.00 92.50 266 VAL A N 1
ATOM 2001 C CA . VAL A 1 266 ? 6.860 -7.090 -25.022 1.00 92.50 266 VAL A CA 1
ATOM 2002 C C . VAL A 1 266 ? 5.633 -7.548 -24.240 1.00 92.50 266 VAL A C 1
ATOM 2004 O O . VAL A 1 266 ? 4.544 -7.012 -24.415 1.00 92.50 266 VAL A O 1
ATOM 2007 N N . LYS A 1 267 ? 5.792 -8.523 -23.345 1.00 91.12 267 LYS A N 1
ATOM 2008 C CA . LYS A 1 267 ? 4.705 -8.948 -22.454 1.00 91.12 267 LYS A CA 1
ATOM 2009 C C . LYS A 1 267 ? 4.775 -8.165 -21.152 1.00 91.12 267 LYS A C 1
ATOM 2011 O O . LYS A 1 267 ? 5.623 -8.444 -20.303 1.00 91.12 267 LYS A O 1
ATOM 2016 N N . ALA A 1 268 ? 3.879 -7.195 -20.989 1.00 87.88 268 ALA A N 1
ATOM 2017 C CA . ALA A 1 268 ? 3.867 -6.314 -19.822 1.00 87.88 268 ALA A CA 1
ATOM 2018 C C . ALA A 1 268 ? 3.618 -7.056 -18.497 1.00 87.88 268 ALA A C 1
ATOM 2020 O O . ALA A 1 268 ? 4.016 -6.544 -17.458 1.00 87.88 268 ALA A O 1
ATOM 2021 N N . TRP A 1 269 ? 3.020 -8.252 -18.534 1.00 88.94 269 TRP A N 1
ATOM 2022 C CA . TRP A 1 269 ? 2.724 -9.088 -17.366 1.00 88.94 269 TRP A CA 1
ATOM 2023 C C . TRP A 1 269 ? 3.786 -10.147 -17.051 1.00 88.94 269 TRP A C 1
ATOM 2025 O O . TRP A 1 269 ? 3.579 -10.926 -16.131 1.00 88.94 269 TRP A O 1
ATOM 2035 N N . GLU A 1 270 ? 4.884 -10.270 -17.802 1.00 92.00 270 GLU A N 1
ATOM 2036 C CA . GLU A 1 270 ? 5.859 -11.352 -17.587 1.00 92.00 270 GLU A CA 1
ATOM 2037 C C . GLU A 1 270 ? 7.022 -10.889 -16.697 1.00 92.00 270 GLU A C 1
ATOM 2039 O O . GLU A 1 270 ? 7.563 -9.805 -16.892 1.00 92.00 270 GLU A O 1
ATOM 2044 N N . GLY A 1 271 ? 7.457 -11.701 -15.730 1.00 94.81 271 GLY A N 1
ATOM 2045 C CA . GLY A 1 271 ? 8.635 -11.399 -14.912 1.00 94.81 271 GLY A CA 1
ATOM 2046 C C . GLY A 1 271 ? 8.364 -10.497 -13.704 1.00 94.81 271 GLY A C 1
ATOM 2047 O O . GLY A 1 271 ? 7.259 -10.424 -13.159 1.00 94.81 271 GLY A O 1
ATOM 2048 N N . ILE A 1 272 ? 9.416 -9.840 -13.215 1.00 96.00 272 ILE A N 1
ATOM 2049 C CA . ILE A 1 272 ? 9.323 -8.917 -12.082 1.00 96.00 272 ILE A CA 1
ATOM 2050 C C . ILE A 1 272 ? 8.922 -7.518 -12.601 1.00 96.00 272 ILE A C 1
ATOM 2052 O O . ILE A 1 272 ? 9.625 -6.971 -13.450 1.00 96.00 272 ILE A O 1
ATOM 2056 N N . PRO A 1 273 ? 7.821 -6.917 -12.103 1.00 94.19 273 PRO A N 1
ATOM 2057 C CA . PRO A 1 273 ? 7.411 -5.565 -12.497 1.00 94.19 273 PRO A CA 1
ATOM 2058 C C . PRO A 1 273 ? 8.413 -4.517 -12.011 1.00 94.19 273 PRO A C 1
ATOM 2060 O O . PRO A 1 273 ? 8.941 -4.688 -10.918 1.00 94.19 273 PRO A O 1
ATOM 2063 N N . GLN A 1 274 ? 8.595 -3.426 -12.765 1.00 94.88 274 GLN A N 1
ATOM 2064 C CA . GLN A 1 274 ? 9.316 -2.212 -12.340 1.00 94.88 274 GLN A CA 1
ATOM 2065 C C . GLN A 1 274 ? 10.655 -2.483 -11.634 1.00 94.88 274 GLN A C 1
ATOM 2067 O O . GLN A 1 274 ? 10.856 -2.125 -10.479 1.00 94.88 274 GLN A O 1
ATOM 2072 N N . THR A 1 275 ? 11.576 -3.150 -12.321 1.00 96.81 275 THR A N 1
ATOM 2073 C CA . THR A 1 275 ? 12.953 -3.366 -11.855 1.00 96.81 275 THR A CA 1
ATOM 2074 C C . THR A 1 275 ? 13.918 -2.273 -12.302 1.00 96.81 275 THR A C 1
ATOM 2076 O O . THR A 1 275 ? 15.035 -2.226 -11.792 1.00 96.81 275 THR A O 1
ATOM 2079 N N . TYR A 1 276 ? 13.491 -1.390 -13.207 1.00 97.75 276 TYR A N 1
ATOM 2080 C CA . TYR A 1 276 ? 14.244 -0.227 -13.664 1.00 97.75 276 TYR A CA 1
ATOM 2081 C C . TYR A 1 276 ? 13.383 1.041 -13.616 1.00 97.75 276 TYR A C 1
ATOM 2083 O O . TYR A 1 276 ? 12.171 0.986 -13.834 1.00 97.75 276 TYR A O 1
ATOM 2091 N N . GLU A 1 277 ? 14.012 2.181 -13.346 1.00 97.56 277 GLU A N 1
ATOM 2092 C CA . GLU A 1 277 ? 13.398 3.508 -13.379 1.00 97.56 277 GLU A CA 1
ATOM 2093 C C . GLU A 1 277 ? 14.187 4.479 -14.252 1.00 97.56 277 GLU A C 1
ATOM 2095 O O . GLU A 1 277 ? 15.409 4.392 -14.344 1.00 97.56 277 GLU A O 1
ATOM 2100 N N . CYS A 1 278 ? 13.490 5.465 -14.812 1.00 97.88 278 CYS A N 1
ATOM 2101 C CA . CYS A 1 278 ? 14.089 6.668 -15.369 1.00 97.88 278 CYS A CA 1
ATOM 2102 C C . CYS A 1 278 ? 13.704 7.881 -14.512 1.00 97.88 278 CYS A C 1
ATOM 2104 O O . CYS A 1 278 ? 12.528 8.130 -14.227 1.00 97.88 278 CYS A O 1
ATOM 2106 N N . THR A 1 279 ? 14.719 8.630 -14.087 1.00 96.50 279 THR A N 1
ATOM 2107 C CA . THR A 1 279 ? 14.609 9.762 -13.157 1.00 96.50 279 THR A CA 1
ATOM 2108 C C . THR A 1 279 ? 15.076 11.078 -13.775 1.00 96.50 279 THR A C 1
ATOM 2110 O O . THR A 1 279 ? 15.294 12.039 -13.045 1.00 96.50 279 THR A O 1
ATOM 2113 N N . GLU A 1 280 ? 15.262 11.129 -15.096 1.00 96.62 280 GLU A N 1
ATOM 2114 C CA . GLU A 1 280 ? 15.744 12.318 -15.814 1.00 96.62 280 GLU A CA 1
ATOM 2115 C C . GLU A 1 280 ? 14.911 13.566 -15.503 1.00 96.62 280 GLU A C 1
ATOM 2117 O O . GLU A 1 280 ? 15.450 14.642 -15.268 1.00 96.62 280 GLU A O 1
ATOM 2122 N N . PHE A 1 281 ? 13.593 13.392 -15.405 1.00 95.06 281 PHE A N 1
ATOM 2123 C CA . PHE A 1 281 ? 12.623 14.467 -15.206 1.00 95.06 281 PHE A CA 1
ATOM 2124 C C . PHE A 1 281 ? 12.176 14.634 -13.746 1.00 95.06 281 PHE A C 1
ATOM 2126 O O . PHE A 1 281 ? 11.082 15.145 -13.494 1.00 95.06 281 PHE A O 1
ATOM 2133 N N . LEU A 1 282 ? 12.979 14.167 -12.783 1.00 94.00 282 LEU A N 1
ATOM 2134 C CA . LEU A 1 282 ? 12.741 14.361 -11.351 1.00 94.00 282 LEU A CA 1
ATOM 2135 C C . LEU A 1 282 ? 13.644 15.465 -10.792 1.00 94.00 282 LEU A C 1
ATOM 2137 O O . LEU A 1 282 ? 14.725 15.206 -10.267 1.00 94.00 282 LEU A O 1
ATOM 2141 N N . GLU A 1 283 ? 13.158 16.700 -10.848 1.00 92.50 283 GLU A N 1
ATOM 2142 C CA . GLU A 1 283 ? 13.826 17.900 -10.337 1.00 92.50 283 GLU A CA 1
ATOM 2143 C C . GLU A 1 283 ? 13.233 18.301 -8.981 1.00 92.50 283 GLU A C 1
ATOM 2145 O O . GLU A 1 283 ? 12.461 19.248 -8.845 1.00 92.50 283 GLU A O 1
ATOM 2150 N N . LEU A 1 284 ? 13.540 17.510 -7.955 1.00 90.06 284 LEU A N 1
ATOM 2151 C CA . LEU A 1 284 ? 12.875 17.608 -6.649 1.00 90.06 284 LEU A CA 1
ATOM 2152 C C . LEU A 1 284 ? 13.373 18.763 -5.771 1.00 90.06 284 LEU A C 1
ATOM 2154 O O . LEU A 1 284 ? 12.757 19.065 -4.753 1.00 90.06 284 LEU A O 1
ATOM 2158 N N . ASP A 1 285 ? 14.497 19.369 -6.134 1.00 85.88 285 ASP A N 1
ATOM 2159 C CA . ASP A 1 285 ? 15.120 20.510 -5.468 1.00 85.88 285 ASP A CA 1
ATOM 2160 C C . ASP A 1 285 ? 14.612 21.864 -5.991 1.00 85.88 285 ASP A C 1
ATOM 2162 O O . ASP A 1 285 ? 14.840 22.894 -5.353 1.00 85.88 285 ASP A O 1
ATOM 2166 N N . LYS A 1 286 ? 13.874 21.871 -7.108 1.00 86.81 286 LYS A N 1
ATOM 2167 C CA . LYS A 1 286 ? 13.294 23.074 -7.713 1.00 86.81 286 LYS A CA 1
ATOM 2168 C C . LYS A 1 286 ? 11.790 23.161 -7.412 1.00 86.81 286 LYS A C 1
ATOM 2170 O O . LYS A 1 286 ? 11.066 22.194 -7.658 1.00 86.81 286 LYS A O 1
ATOM 2175 N N . PRO A 1 287 ? 11.268 24.301 -6.918 1.00 81.69 287 PRO A N 1
ATOM 2176 C CA . PRO A 1 287 ? 9.837 24.452 -6.636 1.00 81.69 287 PRO A CA 1
ATOM 2177 C C . PRO A 1 287 ? 8.931 24.147 -7.842 1.00 81.69 287 PRO A C 1
ATOM 2179 O O . PRO A 1 287 ? 7.925 23.449 -7.693 1.00 81.69 287 PRO A O 1
ATOM 2182 N N . ASP A 1 288 ? 9.330 24.623 -9.019 1.00 85.62 288 ASP A N 1
ATOM 2183 C CA . ASP A 1 288 ? 8.691 24.492 -10.333 1.00 85.62 288 ASP A CA 1
ATOM 2184 C C . ASP A 1 288 ? 9.325 23.402 -11.215 1.00 85.62 288 ASP A C 1
ATOM 2186 O O . ASP A 1 288 ? 8.997 23.287 -12.394 1.00 85.62 288 ASP A O 1
ATOM 2190 N N . GLY A 1 289 ? 10.213 22.587 -10.639 1.00 87.44 289 GLY A N 1
ATOM 2191 C CA . GLY A 1 289 ? 10.889 21.510 -11.347 1.00 87.44 289 GLY A CA 1
ATOM 2192 C C . GLY A 1 289 ? 9.929 20.448 -11.867 1.00 87.44 289 GLY A C 1
ATOM 2193 O O . GLY A 1 289 ? 8.850 20.208 -11.306 1.00 87.44 289 GLY A O 1
ATOM 2194 N N . HIS A 1 290 ? 10.348 19.764 -12.928 1.00 90.56 290 HIS A N 1
ATOM 2195 C CA . HIS A 1 290 ? 9.619 18.615 -13.445 1.00 90.56 290 HIS A CA 1
ATOM 2196 C C . HIS A 1 290 ? 9.527 17.514 -12.371 1.00 90.56 290 HIS A C 1
ATOM 2198 O O . HIS A 1 290 ? 10.455 17.277 -11.596 1.00 90.56 290 HIS A O 1
ATOM 2204 N N . ARG A 1 291 ? 8.376 16.833 -12.305 1.00 91.25 291 ARG A N 1
ATOM 2205 C CA . ARG A 1 291 ? 8.106 15.752 -11.334 1.00 91.25 291 ARG A CA 1
ATOM 2206 C C . ARG A 1 291 ? 7.604 14.495 -12.032 1.00 91.25 291 ARG A C 1
ATOM 2208 O O . ARG A 1 291 ? 6.649 13.863 -11.581 1.00 91.25 291 ARG A O 1
ATOM 2215 N N . VAL A 1 292 ? 8.222 14.170 -13.164 1.00 94.19 292 VAL A N 1
ATOM 2216 C CA . VAL A 1 292 ? 7.837 13.018 -13.979 1.00 94.19 292 VAL A CA 1
ATOM 2217 C C . VAL A 1 292 ? 8.768 11.858 -13.667 1.00 94.19 292 VAL A C 1
ATOM 2219 O O . VAL A 1 292 ? 9.980 11.937 -13.847 1.00 94.19 292 VAL A O 1
ATOM 2222 N N . TRP A 1 293 ? 8.176 10.769 -13.191 1.00 94.88 293 TRP A N 1
ATOM 2223 C CA . TRP A 1 293 ? 8.870 9.514 -12.954 1.00 94.88 293 TRP A CA 1
ATOM 2224 C C . TRP A 1 293 ? 8.448 8.512 -14.018 1.00 94.88 293 TRP A C 1
ATOM 2226 O O . TRP A 1 293 ? 7.260 8.208 -14.135 1.00 94.88 293 TRP A O 1
ATOM 2236 N N . VAL A 1 294 ? 9.406 8.019 -14.800 1.00 96.31 294 VAL A N 1
ATOM 2237 C CA . VAL A 1 294 ? 9.122 7.090 -15.894 1.00 96.31 294 VAL A CA 1
ATOM 2238 C C . VAL A 1 294 ? 9.490 5.678 -15.452 1.00 96.31 294 VAL A C 1
ATOM 2240 O O . VAL A 1 294 ? 10.614 5.403 -15.032 1.00 96.31 294 VAL A O 1
ATOM 2243 N N . LEU A 1 295 ? 8.510 4.783 -15.536 1.00 95.38 295 LEU A N 1
ATOM 2244 C CA . LEU A 1 295 ? 8.602 3.387 -15.127 1.00 95.38 295 LEU A CA 1
ATOM 2245 C C . LEU A 1 295 ? 7.970 2.505 -16.206 1.00 95.38 295 LEU A C 1
ATOM 2247 O O . LEU A 1 295 ? 6.995 2.934 -16.828 1.00 95.38 295 LEU A O 1
ATOM 2251 N N . PRO A 1 296 ? 8.436 1.258 -16.387 1.00 94.25 296 PRO A N 1
ATOM 2252 C CA . PRO A 1 296 ? 7.758 0.307 -17.254 1.00 94.25 296 PRO A CA 1
ATOM 2253 C C . PRO A 1 296 ? 6.343 0.057 -16.730 1.00 94.25 296 PRO A C 1
ATOM 2255 O O . PRO A 1 296 ? 6.154 -0.323 -15.566 1.00 94.25 296 PRO A O 1
ATOM 2258 N N . ALA A 1 297 ? 5.346 0.301 -17.580 1.00 89.62 297 ALA A N 1
ATOM 2259 C CA . ALA A 1 297 ? 3.956 0.053 -17.234 1.00 89.62 297 ALA A CA 1
ATOM 2260 C C . ALA A 1 297 ? 3.752 -1.452 -17.027 1.00 89.62 297 ALA A C 1
ATOM 2262 O O . ALA A 1 297 ? 4.121 -2.269 -17.871 1.00 89.62 297 ALA A O 1
ATOM 2263 N N . PHE A 1 298 ? 3.175 -1.828 -15.892 1.00 86.12 298 PHE A N 1
ATOM 2264 C CA . PHE A 1 298 ? 2.794 -3.208 -15.650 1.00 86.12 298 PHE A CA 1
ATOM 2265 C C . PHE A 1 298 ? 1.316 -3.365 -15.967 1.00 86.12 298 PHE A C 1
ATOM 2267 O O . PHE A 1 298 ? 0.501 -2.576 -15.495 1.00 86.12 298 PHE A O 1
ATOM 2274 N N . ALA A 1 299 ? 0.980 -4.350 -16.789 1.00 82.94 299 ALA A N 1
ATOM 2275 C CA . ALA A 1 299 ? -0.395 -4.598 -17.176 1.00 82.94 299 ALA A CA 1
ATOM 2276 C C . ALA A 1 299 ? -0.611 -6.098 -17.303 1.00 82.94 299 ALA A C 1
ATOM 2278 O O . ALA A 1 299 ? 0.118 -6.781 -18.018 1.00 82.94 299 ALA A O 1
ATOM 2279 N N . HIS A 1 300 ? -1.604 -6.581 -16.569 1.00 84.81 300 HIS A N 1
ATOM 2280 C CA . HIS A 1 300 ? -2.074 -7.955 -16.607 1.00 84.81 300 HIS A CA 1
ATOM 2281 C C . HIS A 1 300 ? -2.786 -8.282 -17.932 1.00 84.81 300 HIS A C 1
ATOM 2283 O O . HIS A 1 300 ? -3.332 -7.359 -18.540 1.00 84.81 300 HIS A O 1
ATOM 2289 N N . PRO A 1 301 ? -2.844 -9.562 -18.358 1.00 81.81 301 PRO A N 1
ATOM 2290 C CA . PRO A 1 301 ? -3.438 -9.960 -19.633 1.00 81.81 301 PRO A CA 1
ATOM 2291 C C . PRO A 1 301 ? -4.831 -9.379 -19.907 1.00 81.81 301 PRO A C 1
ATOM 2293 O O . PRO A 1 301 ? -5.046 -8.863 -20.998 1.00 81.81 301 PRO A O 1
ATOM 2296 N N . MET A 1 302 ? -5.754 -9.370 -18.931 1.00 76.38 302 MET A N 1
ATOM 2297 C CA . MET A 1 302 ? -7.082 -8.757 -19.125 1.00 76.38 302 MET A CA 1
ATOM 2298 C C . MET A 1 302 ? -7.034 -7.245 -19.384 1.00 76.38 302 MET A C 1
ATOM 2300 O O . MET A 1 302 ? -7.939 -6.703 -20.005 1.00 76.38 302 MET A O 1
ATOM 2304 N N . GLY A 1 303 ? -6.019 -6.548 -18.873 1.00 66.50 303 GLY A N 1
ATOM 2305 C CA . GLY A 1 303 ? -5.828 -5.113 -19.098 1.00 66.50 303 GLY A CA 1
ATOM 2306 C C . GLY A 1 303 ? -5.133 -4.783 -20.421 1.00 66.50 303 GLY A C 1
ATOM 2307 O O . GLY A 1 303 ? -5.084 -3.614 -20.790 1.00 66.50 303 GLY A O 1
ATOM 2308 N N . THR A 1 304 ? -4.582 -5.790 -21.105 1.00 62.69 304 THR A N 1
ATOM 2309 C CA . THR A 1 304 ? -3.888 -5.665 -22.399 1.00 62.69 304 THR A CA 1
ATOM 2310 C C . THR A 1 304 ? -4.630 -6.334 -23.558 1.00 62.69 304 THR A C 1
ATOM 2312 O O . THR A 1 304 ? -4.130 -6.297 -24.680 1.00 62.69 304 THR A O 1
ATOM 2315 N N . ALA A 1 305 ? -5.748 -7.006 -23.267 1.00 54.75 305 ALA A N 1
ATOM 2316 C CA . ALA A 1 305 ? -6.580 -7.732 -24.225 1.00 54.75 305 ALA A CA 1
ATOM 2317 C C . ALA A 1 305 ? -7.644 -6.839 -24.874 1.00 54.75 305 ALA A C 1
ATOM 2319 O O . ALA A 1 305 ? -8.028 -5.819 -24.256 1.00 54.75 305 ALA A O 1
#

Radius of gyration: 20.81 Å; chains: 1; bounding box: 47×45×60 Å

pLDDT: mean 94.67, std 4.76, range [54.75, 98.75]

Sequence (305 aa):
MAAAMAAAEAGVRTLVVEGGEYLTPKDMSQREEQMFPKLLQDGGSRTSADRAVKIHQGRGVGGSTLHNINLIKRIPEAIRVEWTRTRGLSHLPASRWTALYEELEQLLRVTAVPREQWNRHNLLLEKACSELGWKGGGLSHNRSGCLGSGFCEVGCRYNAKHHAFKVLLPRLLAAGGEVLSNCVAVRVVHQGGAARGVEAVAINPVTRQVLGEVEITAKRVCLSASATGTAALLLRSDVRDPSGETGNTLRIHPAVIAAGDFEEPVKAWEGIPQTYECTEFLELDKPDGHRVWVLPAFAHPMGTA

Secondary structure (DSSP, 8-state):
-HHHHHHHHTT---EEEESS----GGG--S-HHHHHHHHBGGGGT-B-TTSSSB---B-STTGGGTTS--EE-PPPHHHHHHHHHHS-GGGS-HHHHHHHHHHHHHHTT-EEPPGGGB-HHHHHHHHHHHHHT--EEEPEE-BSS----S-GGG--TTS-B--HHHHTHHHHHHTT-EEEESEEEEEEEEETTEEEEEEEEEE-TTT--EEEEEEEE-S-----SHHHHHHHHHHHTT---SSS-TTT-----PPPP-----SS---TTSSBS--EEE-TTB-TTSTT--B--B-PPP--HHHH-

Foldseek 3Di:
DQVLLVCLLVVHAAEAEFQAEADDLQNLPLDLVRQLLRFFDVSQCDAPPVRPFGDTWTGYDQICLQADQQFDDQDDPLVVVVCVVVVVVVVCDPVNSVVVCVVVCVLLVKDFDDPVQDDPLQVVVVVVCVVVVFDKDFTIGSFAPDPQQLSRRRGNSPPGGSTCCNRRVVSSVVSVYYYDYSKAFQEFDDDPLFTQWTKIFRADNPPRDTPDIDTGGDRDDDDDLPPQGSLVRCVSHVRDDPPPPRVPDDDDDGDDDDDDDDPDDDDLRGTRAFRMWTCRQCPSNDPPGGRDIDTRDRDDPVRVD